Protein AF-A0A2D6MAY7-F1 (afdb_monomer)

Solvent-accessible surface area (backbone atoms only — not comparable to full-atom values): 12165 Å² total; per-residue (Å²): 138,85,84,80,83,76,82,89,76,77,82,70,75,77,79,71,68,80,74,63,78,71,75,56,95,41,79,22,26,32,39,38,27,14,57,58,21,52,39,68,57,25,30,41,23,38,34,40,49,52,40,36,76,63,65,19,52,51,45,77,57,41,41,67,80,46,35,72,58,50,37,63,59,70,40,53,51,61,54,49,41,67,74,54,55,22,32,32,37,40,37,45,51,37,58,41,36,18,44,42,46,67,73,42,82,18,59,50,78,89,64,50,77,38,87,48,68,70,58,30,53,52,50,53,52,52,43,53,53,51,51,52,50,55,43,45,77,56,57,32,75,42,43,42,36,31,32,23,58,47,46,31,77,96,34,36,83,51,40,64,42,27,55,52,45,41,50,50,46,53,72,53,37,45,85,70,71,30,48,75,45,62,27,30,74,64,30,69,88,55,68,53,74,73,14,62,52,58,45,59,70,50,19,45,53,38,13,52,56,53,43,47,56,55,52,50,53,54,52,56,54,63,75,76,110

pLDDT: mean 88.75, std 15.6, range [43.97, 98.75]

Secondary structure (DSSP, 8-state):
---------SSSTTSSS----PPPS-S-EEEEESTTTSSTTSHHHHHHHHHHHTT--EEEEE-TT--HHHHHHTSHHHHHHHHH--SEEEEE--HHHHIIIIISPEE-TT--EE-SHHHHHHHHHHHHHHHHHHHHHTT--EEEEE-PPP--GGGGGGHHHHHHHHHHHHHHHGGGT-EEE-HHHHHTTSPBSSSS-B-HHHHHHHHHHHHHHHHHHHHHHHTT-

Structure (mmCIF, N/CA/C/O backbone):
data_AF-A0A2D6MAY7-F1
#
_entry.id   AF-A0A2D6MAY7-F1
#
loop_
_atom_site.group_PDB
_atom_site.id
_atom_site.type_symbol
_atom_site.label_atom_id
_atom_site.label_alt_id
_atom_site.label_comp_id
_atom_site.label_asym_id
_atom_site.label_entity_id
_atom_site.label_seq_id
_atom_site.pdbx_PDB_ins_code
_atom_site.Cartn_x
_atom_site.Cartn_y
_atom_site.Cartn_z
_atom_site.occupancy
_atom_site.B_iso_or_equiv
_atom_site.auth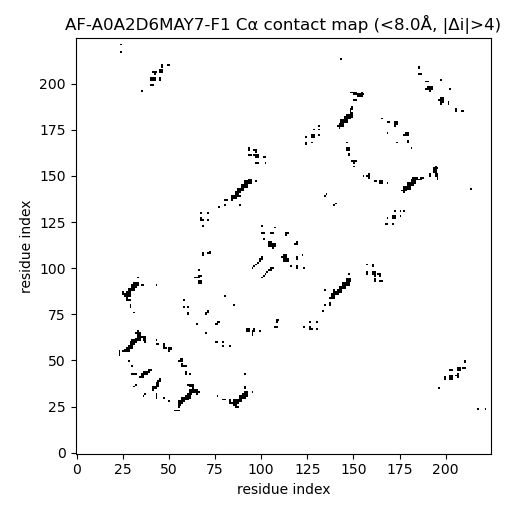_seq_id
_atom_site.auth_comp_id
_atom_site.auth_asym_id
_atom_site.auth_atom_id
_atom_site.pdbx_PDB_model_num
ATOM 1 N N . MET A 1 1 ? -24.259 -54.611 40.896 1.00 46.53 1 MET A N 1
ATOM 2 C CA . MET A 1 1 ? -23.257 -53.527 40.796 1.00 46.53 1 MET A CA 1
ATOM 3 C C . MET A 1 1 ? -23.958 -52.277 40.286 1.00 46.53 1 MET A C 1
ATOM 5 O O . MET A 1 1 ? -24.525 -52.328 39.204 1.00 46.53 1 MET A O 1
ATOM 9 N N . LYS A 1 2 ? -24.024 -51.212 41.092 1.00 45.97 2 LYS A N 1
ATOM 10 C C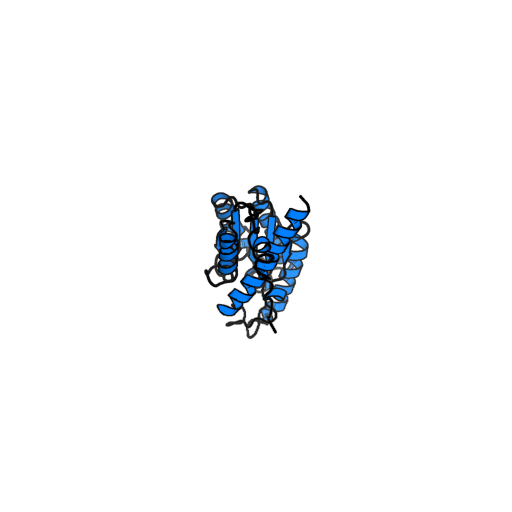A . LYS A 1 2 ? -24.660 -49.935 40.729 1.00 45.97 2 LYS A CA 1
ATOM 11 C C . LYS A 1 2 ? -23.562 -48.976 40.259 1.00 45.97 2 LYS A C 1
ATOM 13 O O . LYS A 1 2 ? -22.659 -48.682 41.036 1.00 45.97 2 LYS A O 1
ATOM 18 N N . PHE A 1 3 ? -23.610 -48.539 39.002 1.00 43.97 3 PHE A N 1
ATOM 19 C CA . PHE A 1 3 ? -22.706 -47.515 38.476 1.00 43.97 3 PHE A CA 1
ATOM 20 C C . PHE A 1 3 ? -23.209 -46.129 38.893 1.00 43.97 3 PHE A C 1
ATOM 22 O O . PHE A 1 3 ? -24.304 -45.722 38.512 1.00 43.97 3 PHE A O 1
ATOM 29 N N . ASN A 1 4 ? -22.400 -45.411 39.673 1.00 48.84 4 ASN A N 1
ATOM 30 C CA . ASN A 1 4 ? -22.595 -43.992 39.958 1.00 48.84 4 ASN A CA 1
ATOM 31 C C . ASN A 1 4 ? -22.095 -43.179 38.756 1.00 48.84 4 ASN A C 1
ATOM 33 O O . ASN A 1 4 ? -20.891 -43.093 38.519 1.00 48.84 4 ASN A O 1
ATOM 37 N N . ALA A 1 5 ? -23.016 -42.583 37.999 1.00 51.38 5 ALA A N 1
ATOM 38 C CA . ALA A 1 5 ? -22.694 -41.591 36.981 1.00 51.38 5 ALA A CA 1
ATOM 39 C C . ALA A 1 5 ? -22.393 -40.249 37.671 1.00 51.38 5 ALA A C 1
ATOM 41 O O . ALA A 1 5 ? -23.296 -39.554 38.137 1.00 51.38 5 ALA A O 1
ATOM 42 N N . ILE A 1 6 ? -21.109 -39.908 37.778 1.00 55.88 6 ILE A N 1
ATOM 43 C CA . ILE A 1 6 ? -20.648 -38.610 38.274 1.00 55.88 6 ILE A CA 1
ATOM 44 C C . ILE A 1 6 ? -20.859 -37.574 37.164 1.00 55.88 6 ILE A C 1
ATOM 46 O O . ILE A 1 6 ? -20.274 -37.665 36.085 1.00 55.88 6 ILE A O 1
ATOM 50 N N . TYR A 1 7 ? -21.704 -36.584 37.447 1.00 53.97 7 TYR A N 1
ATOM 51 C CA . TYR A 1 7 ? -21.932 -35.395 36.630 1.00 53.97 7 TYR A CA 1
ATOM 52 C C . TYR A 1 7 ? -20.651 -34.542 36.531 1.00 53.97 7 TYR A C 1
ATOM 54 O O . TYR A 1 7 ? -20.426 -33.637 37.331 1.00 53.97 7 TYR A O 1
ATOM 62 N N . ILE A 1 8 ? -19.832 -34.773 35.503 1.00 55.78 8 ILE A N 1
ATOM 63 C CA . ILE A 1 8 ? -18.825 -33.812 35.016 1.00 55.78 8 ILE A CA 1
ATOM 64 C C . ILE A 1 8 ? -19.552 -32.843 34.068 1.00 55.78 8 ILE A C 1
ATOM 66 O O . ILE A 1 8 ? -19.387 -32.883 32.854 1.00 55.78 8 ILE A O 1
ATOM 70 N N . GLY A 1 9 ? -20.479 -32.053 34.618 1.00 51.78 9 GLY A N 1
ATOM 71 C CA . GLY A 1 9 ? -21.486 -31.335 33.825 1.00 51.78 9 GLY A CA 1
ATOM 72 C C . GLY A 1 9 ? -21.380 -29.810 33.785 1.00 51.78 9 GLY A C 1
ATOM 73 O O . GLY A 1 9 ? -22.094 -29.197 33.004 1.00 51.78 9 GLY A O 1
ATOM 74 N N . MET A 1 10 ? -20.541 -29.158 34.599 1.00 49.00 10 MET A N 1
ATOM 75 C CA . MET A 1 10 ? -20.690 -27.703 34.819 1.00 49.00 10 MET A CA 1
ATOM 76 C C . MET A 1 10 ? -19.395 -26.879 34.930 1.00 49.00 10 MET A C 1
ATOM 78 O O . MET A 1 10 ? -19.452 -25.706 35.281 1.00 49.00 10 MET A O 1
ATOM 82 N N . GLY A 1 11 ? -18.226 -27.436 34.595 1.00 44.12 11 GLY A N 1
ATOM 83 C CA . GLY A 1 11 ? -16.948 -26.707 34.703 1.00 44.12 11 GLY A CA 1
ATOM 84 C C . GLY A 1 11 ? -16.483 -25.961 33.444 1.00 44.12 11 GLY A C 1
ATOM 85 O O . GLY A 1 11 ? -15.654 -25.063 33.540 1.00 44.12 11 GLY A O 1
ATOM 86 N N . VAL A 1 12 ? -16.995 -26.308 32.257 1.00 49.59 12 VAL A N 1
ATOM 87 C CA . VAL A 1 12 ? -16.433 -25.830 30.970 1.00 49.59 12 VAL A CA 1
ATOM 88 C C . VAL A 1 12 ? -17.259 -24.696 30.337 1.00 49.59 12 VAL A C 1
ATOM 90 O O . VAL A 1 12 ? -16.763 -23.96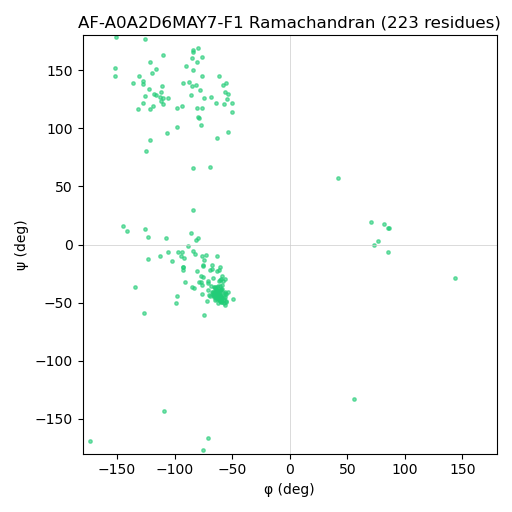4 29.485 1.00 49.59 12 VAL A O 1
ATOM 93 N N . ALA A 1 13 ? -18.491 -24.462 30.798 1.00 49.53 13 ALA A N 1
ATOM 94 C CA . ALA A 1 13 ? -19.381 -23.448 30.223 1.00 49.53 13 ALA A CA 1
ATOM 95 C C . ALA A 1 13 ? -19.019 -21.988 30.590 1.00 49.53 13 ALA A C 1
ATOM 97 O O . ALA A 1 13 ? -19.430 -21.068 29.889 1.00 49.53 13 ALA A O 1
ATOM 98 N N . ALA A 1 14 ? -18.222 -21.750 31.641 1.00 46.00 14 ALA A N 1
ATOM 99 C CA . ALA A 1 14 ? -17.916 -20.397 32.131 1.00 46.00 14 ALA A CA 1
ATOM 100 C C . ALA A 1 14 ? -16.618 -19.777 31.570 1.00 46.00 14 ALA A C 1
ATOM 102 O O . ALA A 1 14 ? -16.401 -18.577 31.713 1.00 46.00 14 ALA A O 1
ATOM 103 N N . LEU A 1 15 ? -15.784 -20.552 30.870 1.00 46.31 15 LEU A N 1
ATOM 104 C CA . LEU A 1 15 ? -14.620 -20.035 30.129 1.00 46.31 15 LEU A CA 1
ATOM 105 C C . LEU A 1 15 ? -14.969 -19.618 28.688 1.00 46.31 15 LEU A C 1
ATOM 107 O O . LEU A 1 15 ? -14.106 -19.135 27.959 1.00 46.31 15 LEU A O 1
ATOM 111 N N . LEU A 1 16 ? -16.231 -19.785 28.273 1.00 45.53 16 LEU A N 1
ATOM 112 C CA . LEU A 1 16 ? -16.639 -19.702 26.870 1.00 45.53 16 LEU A CA 1
ATOM 113 C C . LEU A 1 16 ? -17.096 -18.325 26.367 1.00 45.53 16 LEU A C 1
ATOM 115 O O . LEU A 1 16 ? -17.199 -18.174 25.157 1.00 45.53 16 LEU A O 1
ATOM 119 N N . PHE A 1 17 ? -17.339 -17.305 27.199 1.00 46.31 17 PHE A N 1
ATOM 120 C CA . PHE A 1 17 ? -17.922 -16.051 26.672 1.00 46.31 17 PHE A CA 1
ATOM 121 C C . PHE A 1 17 ? -17.464 -14.740 27.319 1.00 46.31 17 PHE A C 1
ATOM 123 O O . PHE A 1 17 ? -18.031 -13.688 27.039 1.00 46.31 17 PHE A O 1
ATOM 130 N N . ALA A 1 18 ? -16.367 -14.746 28.078 1.00 46.75 18 ALA A N 1
ATOM 131 C CA . ALA A 1 18 ? -15.693 -13.504 28.463 1.00 46.75 18 ALA A CA 1
ATOM 132 C C . ALA A 1 18 ? -14.718 -12.996 27.379 1.00 46.75 18 ALA A C 1
ATOM 134 O O . ALA A 1 18 ? -13.769 -12.276 27.679 1.00 46.75 18 ALA A O 1
ATOM 135 N N . PHE A 1 19 ? -14.997 -13.276 26.097 1.00 51.88 19 PHE A N 1
ATOM 136 C CA . PHE A 1 19 ? -14.660 -12.333 25.029 1.00 51.88 19 PHE A CA 1
ATOM 137 C C . PHE A 1 19 ? -15.579 -11.120 25.184 1.00 51.88 19 PHE A C 1
ATOM 139 O O . PHE A 1 19 ? -16.446 -10.847 24.351 1.00 51.88 19 PHE A O 1
ATOM 146 N N . THR A 1 20 ? -15.401 -10.376 26.279 1.00 52.12 20 THR A N 1
ATOM 147 C CA . THR A 1 20 ? -15.786 -8.974 26.300 1.00 52.12 20 THR A CA 1
ATOM 148 C C . THR A 1 20 ? -15.155 -8.399 25.045 1.00 52.12 20 THR A C 1
ATOM 150 O O . THR A 1 20 ? -13.939 -8.482 24.867 1.00 52.12 20 THR A O 1
ATOM 153 N N . LYS A 1 21 ? -15.992 -7.974 24.091 1.00 60.91 21 LYS A N 1
ATOM 154 C CA . LYS A 1 21 ? -15.533 -7.379 22.837 1.00 60.91 21 LYS A CA 1
ATOM 155 C C . LYS A 1 21 ? -14.610 -6.236 23.231 1.00 60.91 21 LYS A C 1
ATOM 157 O O . LYS A 1 21 ? -15.094 -5.171 23.615 1.00 60.91 21 LYS A O 1
ATOM 162 N N . ARG A 1 22 ? -13.295 -6.486 23.235 1.00 67.44 22 ARG A N 1
ATOM 163 C CA . ARG A 1 22 ? -12.304 -5.461 23.540 1.00 67.44 22 ARG A CA 1
ATOM 164 C C . ARG A 1 22 ? -12.613 -4.336 22.574 1.00 67.44 22 ARG A C 1
ATOM 166 O O . ARG A 1 22 ? -12.748 -4.584 21.374 1.00 67.44 22 ARG A O 1
ATOM 173 N N . LYS A 1 23 ? -12.829 -3.132 23.109 1.00 75.94 23 LYS A N 1
ATOM 174 C CA . LYS A 1 23 ? -13.044 -1.970 22.254 1.00 75.94 23 LYS A CA 1
ATOM 175 C C . LYS A 1 23 ? -11.864 -1.922 21.284 1.00 75.94 23 LYS A C 1
ATOM 177 O O . LYS A 1 23 ? -10.728 -2.059 21.743 1.00 75.94 23 LYS A O 1
ATOM 182 N N . PRO A 1 24 ? -12.114 -1.802 19.974 1.00 81.62 24 PRO A N 1
ATOM 183 C CA . PRO A 1 24 ? -11.020 -1.710 19.030 1.00 81.62 24 PRO A CA 1
ATOM 184 C C . PRO A 1 24 ? -10.145 -0.513 19.407 1.00 81.62 24 PRO A C 1
ATOM 186 O O . PRO A 1 24 ? -10.660 0.550 19.755 1.00 81.62 24 PRO A O 1
ATOM 189 N N . GLN A 1 25 ? -8.825 -0.697 19.347 1.00 84.75 25 GLN A N 1
ATOM 190 C CA . GLN A 1 25 ? -7.853 0.350 19.677 1.00 84.75 25 GLN A CA 1
ATOM 191 C C . GLN A 1 25 ? -8.035 1.600 18.805 1.00 84.75 25 GLN A C 1
ATOM 193 O O . GLN A 1 25 ? -7.775 2.717 19.246 1.00 84.75 25 GLN A O 1
ATOM 198 N N . TYR A 1 26 ? -8.491 1.398 17.568 1.00 92.69 26 TYR A N 1
ATOM 199 C CA . TYR A 1 26 ? -8.734 2.450 16.597 1.00 92.69 26 TYR A CA 1
ATOM 200 C C . TYR A 1 26 ? -10.228 2.592 16.326 1.00 92.69 26 TYR A C 1
ATOM 202 O O . TYR A 1 26 ? -10.912 1.617 16.018 1.00 92.69 26 TYR A O 1
ATOM 210 N N . GLY A 1 27 ? -10.730 3.823 16.381 1.00 94.50 27 GLY A N 1
ATOM 211 C CA . GLY A 1 27 ? -12.132 4.127 16.113 1.00 94.50 27 GLY A CA 1
ATOM 212 C C . GLY A 1 27 ? -12.491 4.125 14.627 1.00 94.50 27 GLY A C 1
ATOM 213 O O . GLY A 1 27 ? -13.647 3.895 14.284 1.00 94.50 27 GLY A O 1
ATOM 214 N N . ARG A 1 28 ? -11.530 4.401 13.734 1.00 97.75 28 ARG A N 1
ATOM 215 C CA . ARG A 1 28 ? -11.717 4.421 12.272 1.00 97.75 28 ARG A CA 1
ATOM 216 C C . ARG A 1 28 ? -10.422 4.070 11.557 1.00 97.75 28 ARG A C 1
ATOM 218 O O . ARG A 1 28 ? -9.348 4.502 11.980 1.00 97.75 28 ARG A O 1
ATOM 225 N N . ALA A 1 29 ? -10.541 3.377 10.432 1.00 98.31 29 ALA A N 1
ATOM 226 C CA . ALA A 1 29 ? -9.426 3.086 9.549 1.00 98.31 29 ALA A CA 1
ATOM 227 C C . ALA A 1 29 ? -9.649 3.638 8.138 1.00 98.31 29 ALA A C 1
ATOM 229 O O . ALA A 1 29 ? -10.777 3.846 7.681 1.00 98.31 29 ALA A O 1
ATOM 230 N N . MET A 1 30 ? -8.546 3.836 7.429 1.00 98.56 30 MET A N 1
ATOM 231 C CA . MET A 1 30 ? -8.536 4.065 5.994 1.00 98.56 30 MET A CA 1
ATOM 232 C C . MET A 1 30 ? -7.578 3.080 5.337 1.00 98.56 30 MET A C 1
ATOM 234 O O . MET A 1 30 ? -6.479 2.856 5.838 1.00 98.56 30 MET A O 1
ATOM 238 N N . LEU A 1 31 ? -7.985 2.518 4.203 1.00 98.62 31 LEU A N 1
ATOM 239 C CA . LEU A 1 31 ? -7.143 1.681 3.365 1.00 98.62 31 LEU A CA 1
ATOM 240 C C . LEU A 1 31 ? -6.840 2.394 2.051 1.00 98.62 31 LEU A C 1
ATOM 242 O O . LEU A 1 31 ? -7.755 2.753 1.312 1.00 98.62 31 LEU A O 1
ATOM 246 N N . VAL A 1 32 ? -5.559 2.561 1.740 1.00 98.69 32 VAL A N 1
ATOM 247 C CA . VAL A 1 32 ? -5.076 3.113 0.471 1.00 98.69 32 VAL A CA 1
ATOM 248 C C . VAL A 1 32 ? -4.397 2.012 -0.331 1.00 98.69 32 VAL A C 1
ATOM 250 O O . VAL A 1 32 ? -3.613 1.234 0.210 1.00 98.69 32 VAL A O 1
ATOM 253 N N . GLY A 1 33 ? -4.657 1.939 -1.634 1.00 98.25 33 GLY A N 1
ATOM 254 C CA . GLY A 1 33 ? -3.922 1.006 -2.481 1.00 98.25 33 GLY A CA 1
ATOM 255 C C . GLY A 1 33 ? -4.195 1.131 -3.970 1.00 98.25 33 GLY A C 1
ATOM 256 O O . GLY A 1 33 ? -4.811 2.086 -4.441 1.00 98.25 33 GLY A O 1
ATOM 257 N N . ASP A 1 34 ? -3.718 0.146 -4.720 1.00 97.81 34 ASP A N 1
ATOM 258 C CA . ASP A 1 34 ? -3.823 0.110 -6.175 1.00 97.81 34 ASP A CA 1
ATOM 259 C C . ASP A 1 34 ? -4.814 -0.966 -6.667 1.00 97.81 34 ASP A C 1
ATOM 261 O O . ASP A 1 34 ? -5.864 -1.190 -6.055 1.00 97.81 34 ASP A O 1
ATOM 265 N N . SER A 1 35 ? -4.522 -1.642 -7.785 1.00 97.81 35 SER A N 1
ATOM 266 C CA . SER A 1 35 ? -5.351 -2.739 -8.300 1.00 97.81 35 SER A CA 1
ATOM 267 C C . SER A 1 35 ? -5.428 -3.935 -7.349 1.00 97.81 35 SER A C 1
ATOM 269 O O . SER A 1 35 ? -6.407 -4.678 -7.398 1.00 97.81 35 SER A O 1
ATOM 271 N N . HIS A 1 36 ? -4.462 -4.102 -6.442 1.00 98.31 36 HIS A N 1
ATOM 272 C CA . HIS A 1 36 ? -4.527 -5.101 -5.375 1.00 98.31 36 HIS A CA 1
ATOM 273 C C . HIS A 1 36 ? -5.530 -4.730 -4.268 1.00 98.31 36 HIS A C 1
ATOM 275 O O . HIS A 1 36 ? -5.867 -5.574 -3.439 1.00 98.31 36 HIS A O 1
ATOM 281 N N . SER A 1 37 ? -6.075 -3.513 -4.282 1.00 98.44 37 SER A N 1
ATOM 282 C CA . SER A 1 37 ? -7.005 -3.023 -3.259 1.00 98.44 37 SER A CA 1
ATOM 283 C C . SER A 1 37 ? -8.353 -2.551 -3.803 1.00 98.44 37 SER A C 1
ATOM 285 O O . SER A 1 37 ? -9.284 -2.373 -3.026 1.00 98.44 37 SER A O 1
ATOM 287 N N . SER A 1 38 ? -8.492 -2.369 -5.118 1.00 96.94 38 SER A N 1
ATOM 288 C CA . SER A 1 38 ? -9.654 -1.699 -5.725 1.00 96.94 38 SER A CA 1
ATOM 289 C C . SER A 1 38 ? -10.934 -2.534 -5.806 1.00 96.94 38 SER A C 1
ATOM 291 O O . SER A 1 38 ? -11.988 -2.002 -6.149 1.00 96.94 38 SER A O 1
ATOM 293 N N . ARG A 1 39 ? -10.874 -3.841 -5.519 1.00 97.81 39 ARG A N 1
ATOM 294 C CA . ARG A 1 39 ? -12.031 -4.748 -5.592 1.00 97.81 39 ARG A CA 1
ATOM 295 C C . ARG A 1 39 ? -12.330 -5.370 -4.225 1.00 97.81 39 ARG A C 1
ATOM 297 O O . ARG A 1 39 ? -11.383 -5.696 -3.511 1.00 97.81 39 ARG A O 1
ATOM 304 N N . PRO A 1 40 ? -13.606 -5.665 -3.895 1.00 97.94 40 PRO A N 1
ATOM 305 C CA . PRO A 1 40 ? -13.973 -6.299 -2.619 1.00 97.94 40 PRO A CA 1
ATOM 306 C C . PRO A 1 40 ? -13.263 -7.634 -2.351 1.00 97.94 40 PRO A C 1
ATOM 308 O O . PRO A 1 40 ? -13.025 -8.019 -1.209 1.00 97.94 40 PRO A O 1
ATOM 311 N N . TRP A 1 41 ? -12.923 -8.359 -3.415 1.00 97.38 41 TRP A N 1
ATOM 312 C CA . TRP A 1 41 ? -12.231 -9.642 -3.339 1.00 97.38 41 TRP A CA 1
ATOM 313 C C . TRP A 1 41 ? -10.706 -9.544 -3.446 1.00 97.38 41 TRP A C 1
ATOM 315 O O . TRP A 1 41 ? -10.041 -10.565 -3.306 1.00 97.38 41 TRP A O 1
ATOM 325 N N . ALA A 1 42 ? -10.151 -8.363 -3.723 1.00 98.19 42 ALA A N 1
ATOM 326 C CA . ALA A 1 42 ? -8.708 -8.141 -3.706 1.00 98.19 42 ALA A CA 1
ATOM 327 C C . ALA A 1 42 ? -8.219 -7.955 -2.256 1.00 98.19 42 ALA A C 1
ATOM 329 O O . ALA A 1 42 ? -9.040 -7.795 -1.351 1.00 98.19 42 ALA A O 1
ATOM 330 N N . VAL A 1 43 ? -6.903 -7.966 -2.010 1.00 98.44 43 VAL A N 1
ATOM 331 C CA . VAL A 1 43 ? -6.353 -7.920 -0.639 1.00 98.44 43 VAL A CA 1
ATOM 332 C C . VAL A 1 43 ? -6.860 -6.706 0.144 1.00 98.44 43 VAL A C 1
ATOM 334 O O . VAL A 1 43 ? -7.265 -6.866 1.293 1.00 98.44 43 VAL A O 1
ATOM 337 N N . GLY A 1 44 ? -6.948 -5.526 -0.480 1.00 98.06 44 GLY A N 1
ATOM 338 C CA . GLY A 1 44 ? -7.485 -4.338 0.189 1.00 98.06 44 GLY A CA 1
ATOM 339 C C . GLY A 1 44 ? -8.954 -4.481 0.590 1.00 98.06 44 GLY A C 1
ATOM 340 O O . GLY A 1 44 ? -9.309 -4.189 1.727 1.00 98.06 44 GLY A O 1
ATOM 341 N N . GLY A 1 45 ? -9.802 -5.020 -0.289 1.00 97.75 45 GLY A N 1
ATOM 342 C CA . GLY A 1 45 ? -11.206 -5.285 0.036 1.00 97.75 45 GLY A CA 1
ATOM 343 C C . GLY A 1 45 ? -11.378 -6.339 1.136 1.00 97.75 45 GLY A C 1
ATOM 344 O O . GLY A 1 45 ? -12.200 -6.170 2.035 1.00 97.75 45 GLY A O 1
ATOM 345 N N . GLN A 1 46 ? -10.562 -7.398 1.113 1.00 98.38 46 GLN A N 1
ATOM 346 C CA . GLN A 1 46 ? -10.561 -8.432 2.152 1.00 98.38 46 GLN A CA 1
ATOM 347 C C . GLN A 1 46 ? -10.132 -7.870 3.512 1.00 98.38 46 GLN A C 1
ATOM 349 O O . GLN A 1 46 ? -10.758 -8.178 4.526 1.00 98.38 46 GLN A O 1
ATOM 354 N N . LEU A 1 47 ? -9.097 -7.030 3.539 1.00 97.94 47 LEU A N 1
ATOM 355 C CA . LEU A 1 47 ? -8.604 -6.415 4.767 1.00 97.94 47 LEU A CA 1
ATOM 356 C C . LEU A 1 47 ? -9.588 -5.379 5.325 1.00 97.94 47 LEU A C 1
ATOM 358 O O . LEU A 1 47 ? -9.891 -5.412 6.514 1.00 97.94 47 LEU A O 1
ATOM 362 N N . ALA A 1 48 ? -10.159 -4.526 4.470 1.00 98.06 48 ALA A N 1
ATOM 363 C CA . ALA A 1 48 ? -11.179 -3.560 4.876 1.00 98.06 48 ALA A CA 1
ATOM 364 C C . ALA A 1 48 ? -12.418 -4.246 5.472 1.00 98.06 48 ALA A C 1
ATOM 366 O O . ALA A 1 48 ? -12.957 -3.787 6.484 1.00 98.06 48 ALA A O 1
ATOM 367 N N . LYS A 1 49 ? -12.837 -5.383 4.893 1.00 97.56 49 LYS A N 1
ATOM 368 C CA . LYS A 1 49 ? -13.913 -6.201 5.460 1.00 97.56 49 LYS A CA 1
ATOM 369 C C . LYS A 1 49 ? -13.550 -6.690 6.862 1.00 97.56 49 LYS A C 1
ATOM 371 O O . LYS A 1 49 ? -14.346 -6.525 7.774 1.00 97.56 49 LYS A O 1
ATOM 376 N N . LYS A 1 50 ? -12.353 -7.250 7.050 1.00 96.31 50 LYS A N 1
ATOM 377 C CA . LYS A 1 50 ? -11.911 -7.790 8.348 1.00 96.31 50 LYS A CA 1
ATOM 378 C C . LYS A 1 50 ? -11.808 -6.725 9.432 1.00 96.31 50 LYS A C 1
ATOM 380 O O . LYS A 1 50 ? -12.243 -6.968 10.549 1.00 96.31 50 LYS A O 1
ATOM 385 N N . LEU A 1 51 ? -11.276 -5.550 9.100 1.00 95.81 51 LEU A N 1
ATOM 386 C CA . LEU A 1 51 ? -11.256 -4.406 10.013 1.00 95.81 51 LEU A CA 1
ATOM 387 C C . LEU A 1 51 ? -12.680 -3.999 10.414 1.00 95.81 51 LEU A C 1
ATOM 389 O O . LEU A 1 51 ? -12.960 -3.821 11.597 1.00 95.81 51 LEU A O 1
ATOM 393 N N . SER A 1 52 ? -13.601 -3.947 9.449 1.00 95.88 52 SER A N 1
ATOM 394 C CA . SER A 1 52 ? -15.008 -3.620 9.712 1.00 95.88 52 SER A CA 1
ATOM 395 C C . SER A 1 52 ? -15.706 -4.688 10.564 1.00 95.88 52 SER A C 1
ATOM 397 O O . SER A 1 52 ? -16.408 -4.342 11.509 1.00 95.88 52 SER A O 1
ATOM 399 N N . ASP A 1 53 ? -15.468 -5.976 10.290 1.00 94.62 53 ASP A N 1
ATOM 400 C CA . ASP A 1 53 ? -15.980 -7.102 11.087 1.00 94.62 53 ASP A CA 1
ATOM 401 C C . ASP A 1 53 ? -15.451 -7.055 12.537 1.00 94.62 53 ASP A C 1
ATOM 403 O O . ASP A 1 53 ? -16.153 -7.441 13.470 1.00 94.62 53 ASP A O 1
ATOM 407 N N . ALA A 1 54 ? -14.235 -6.532 12.737 1.00 92.00 54 ALA A N 1
ATOM 408 C CA . ALA A 1 54 ? -13.628 -6.290 14.047 1.00 92.00 54 ALA A CA 1
ATOM 409 C C . ALA A 1 54 ? -14.126 -4.998 14.733 1.00 92.00 54 ALA A C 1
ATOM 411 O O . ALA A 1 54 ? -13.621 -4.620 15.789 1.00 92.00 54 ALA A O 1
ATOM 412 N N . GLY A 1 55 ? -15.115 -4.310 14.154 1.00 94.31 55 GLY A N 1
ATOM 413 C CA . GLY A 1 55 ? -15.690 -3.088 14.714 1.00 94.31 55 GLY A CA 1
ATOM 414 C C . GLY A 1 55 ? -14.897 -1.815 14.415 1.00 94.31 55 GLY A C 1
ATOM 415 O O . GLY A 1 55 ? -15.122 -0.813 15.087 1.00 94.31 55 GLY A O 1
ATOM 416 N N . ILE A 1 56 ? -13.998 -1.831 13.423 1.00 95.56 56 ILE A N 1
ATOM 417 C CA . ILE A 1 56 ? -13.240 -0.661 12.953 1.00 95.56 56 ILE A CA 1
ATOM 418 C C . ILE A 1 56 ? -13.804 -0.221 11.592 1.00 95.56 56 ILE A C 1
ATOM 420 O O . ILE A 1 56 ? -13.405 -0.765 10.554 1.00 95.56 56 ILE A O 1
ATOM 424 N N . PRO A 1 57 ? -14.724 0.764 11.545 1.00 96.75 57 PRO A N 1
ATOM 425 C CA . PRO A 1 57 ? -15.221 1.322 10.293 1.00 96.75 57 PRO A CA 1
ATOM 426 C C . PRO A 1 57 ? -14.067 1.707 9.368 1.00 96.75 57 PRO A C 1
ATOM 428 O O . PRO A 1 57 ? -13.202 2.500 9.746 1.00 96.75 57 PRO A O 1
ATOM 431 N N . THR A 1 58 ? -14.047 1.131 8.165 1.00 97.94 58 THR A N 1
ATOM 432 C CA . THR A 1 58 ? -12.930 1.292 7.229 1.00 97.94 58 THR A CA 1
ATOM 433 C C . THR A 1 58 ? -13.377 1.953 5.934 1.00 97.94 58 THR A C 1
ATOM 435 O O . THR A 1 58 ? -14.186 1.409 5.184 1.00 97.94 58 THR A O 1
ATOM 438 N N . HIS A 1 59 ? -12.803 3.117 5.636 1.00 98.12 59 HIS A N 1
ATOM 439 C CA . HIS A 1 59 ? -12.930 3.766 4.331 1.00 98.12 59 HIS A CA 1
ATOM 440 C C . HIS A 1 59 ? -11.845 3.250 3.378 1.00 98.12 59 HIS A C 1
ATOM 442 O O . HIS A 1 59 ? -10.707 3.064 3.791 1.00 98.12 59 HIS A O 1
ATOM 448 N N . THR A 1 60 ? -12.164 3.015 2.104 1.00 98.38 60 THR A N 1
ATOM 449 C CA . THR A 1 60 ? -11.185 2.523 1.116 1.00 98.38 60 THR A CA 1
ATOM 450 C C . THR A 1 60 ? -11.003 3.526 -0.018 1.00 98.38 60 THR A C 1
ATOM 452 O O . THR A 1 60 ? -11.972 3.949 -0.644 1.00 98.38 60 THR A O 1
ATOM 455 N N . GLU A 1 61 ? -9.749 3.858 -0.311 1.00 98.31 61 GLU A N 1
ATOM 456 C CA . GLU A 1 61 ? -9.318 4.767 -1.373 1.00 98.31 61 GLU A CA 1
ATOM 457 C C . GLU A 1 61 ? -8.310 4.021 -2.261 1.00 98.31 61 GLU A C 1
ATOM 459 O O . GLU A 1 61 ? -7.091 4.107 -2.088 1.00 98.31 61 GLU A O 1
ATOM 464 N N . ALA A 1 62 ? -8.826 3.200 -3.178 1.00 97.94 62 ALA A N 1
ATOM 465 C CA . ALA A 1 62 ? -8.010 2.308 -3.991 1.00 97.94 62 ALA A CA 1
ATOM 466 C C . ALA A 1 62 ? -8.255 2.495 -5.490 1.00 97.94 62 ALA A C 1
ATOM 468 O O . ALA A 1 62 ? -9.389 2.423 -5.962 1.00 97.94 62 ALA A O 1
ATOM 469 N N . HIS A 1 63 ? -7.174 2.696 -6.247 1.00 97.69 63 HIS A N 1
ATOM 470 C CA . HIS A 1 63 ? -7.240 3.039 -7.668 1.00 97.69 63 HIS A CA 1
ATOM 471 C C . HIS A 1 63 ? -6.295 2.166 -8.496 1.00 97.69 63 HIS A C 1
ATOM 473 O O . HIS A 1 63 ? -5.074 2.215 -8.348 1.00 97.69 63 HIS A O 1
ATOM 479 N N . GLY A 1 64 ? -6.867 1.368 -9.401 1.00 96.94 64 GLY A N 1
ATOM 480 C CA . GLY A 1 64 ? -6.107 0.461 -10.260 1.00 96.94 64 GLY A CA 1
ATOM 481 C C . GLY A 1 64 ? -5.029 1.178 -11.076 1.00 96.94 64 GLY A C 1
ATOM 482 O O . GLY A 1 64 ? -5.305 2.191 -11.712 1.00 96.94 64 GLY A O 1
ATOM 483 N N . GLY A 1 65 ? -3.806 0.640 -11.059 1.00 94.50 65 GLY A N 1
ATOM 484 C CA . GLY A 1 65 ? -2.667 1.183 -11.805 1.00 94.50 65 GLY A CA 1
ATOM 485 C C . GLY A 1 65 ? -2.024 2.437 -11.203 1.00 94.50 65 GLY A C 1
ATOM 486 O O . GLY A 1 65 ? -1.099 2.974 -11.804 1.00 94.50 65 GLY A O 1
ATOM 487 N N . MET A 1 66 ? -2.481 2.914 -10.041 1.00 94.81 66 MET A N 1
ATOM 488 C CA . MET A 1 66 ? -1.947 4.131 -9.425 1.00 94.81 66 MET A CA 1
ATOM 489 C C . MET A 1 66 ? -0.782 3.840 -8.474 1.00 94.81 66 MET A C 1
ATOM 491 O O . MET A 1 66 ? -0.658 2.753 -7.918 1.00 94.81 66 MET A O 1
ATOM 495 N N . ASN A 1 67 ? 0.092 4.833 -8.303 1.00 94.44 67 ASN A N 1
ATOM 496 C CA . ASN A 1 67 ? 1.298 4.766 -7.477 1.00 94.44 67 ASN A CA 1
ATOM 497 C C . ASN A 1 67 ? 1.325 5.905 -6.444 1.00 94.44 67 ASN A C 1
ATOM 499 O O . ASN A 1 67 ? 0.443 6.768 -6.426 1.00 94.44 67 ASN A O 1
ATOM 503 N N . THR A 1 68 ? 2.347 5.928 -5.586 1.00 95.81 68 THR A N 1
ATOM 504 C CA . THR A 1 68 ? 2.451 6.893 -4.475 1.00 95.81 68 THR A CA 1
ATOM 505 C C . THR A 1 68 ? 2.383 8.345 -4.965 1.00 95.81 68 THR A C 1
ATOM 507 O O . THR A 1 68 ? 1.688 9.184 -4.390 1.00 95.81 68 THR A O 1
ATOM 510 N N . ALA A 1 69 ? 3.077 8.649 -6.066 1.00 93.69 69 ALA A N 1
ATOM 511 C CA . ALA A 1 69 ? 3.122 9.993 -6.637 1.00 93.69 69 ALA A CA 1
ATOM 512 C C . ALA A 1 69 ? 1.746 10.453 -7.142 1.00 93.69 69 ALA A C 1
ATOM 514 O O . ALA A 1 69 ? 1.391 11.623 -6.987 1.00 93.69 69 ALA A O 1
ATOM 515 N N . TRP A 1 70 ? 0.952 9.543 -7.716 1.00 94.44 70 TRP A N 1
ATOM 516 C CA . TRP A 1 70 ? -0.395 9.857 -8.183 1.00 94.44 70 TRP A CA 1
ATOM 517 C C . TRP A 1 70 ? -1.324 10.254 -7.032 1.00 94.44 70 TRP A C 1
ATOM 519 O O . TRP A 1 70 ? -2.009 11.270 -7.144 1.00 94.44 70 TRP A O 1
ATOM 529 N N . PHE A 1 71 ? -1.316 9.527 -5.910 1.00 96.94 71 PHE A N 1
ATOM 530 C CA . PHE A 1 71 ? -2.148 9.863 -4.743 1.00 96.94 71 PHE A CA 1
ATOM 531 C C . PHE A 1 71 ? -1.826 11.246 -4.169 1.00 96.94 71 PHE A C 1
ATOM 533 O O . PHE A 1 71 ? -2.729 11.963 -3.733 1.00 96.94 71 PHE A O 1
ATOM 540 N N . LEU A 1 72 ? -0.549 11.636 -4.206 1.00 96.38 72 LEU A N 1
ATOM 541 C CA . LEU A 1 72 ? -0.098 12.959 -3.781 1.00 96.38 72 LEU A CA 1
ATOM 542 C C . LEU A 1 72 ? -0.517 14.057 -4.759 1.00 96.38 72 LEU A C 1
ATOM 544 O O . LEU A 1 72 ? -1.046 15.078 -4.327 1.00 96.38 72 LEU A O 1
ATOM 548 N N . ARG A 1 73 ? -0.276 13.860 -6.060 1.00 94.81 73 ARG A N 1
ATOM 549 C CA . ARG A 1 73 ? -0.545 14.869 -7.095 1.00 94.81 73 ARG A CA 1
ATOM 550 C C . ARG A 1 73 ? -2.038 15.075 -7.342 1.00 94.81 73 ARG A C 1
ATOM 552 O O . ARG A 1 73 ? -2.464 16.202 -7.539 1.00 94.81 73 ARG A O 1
ATOM 559 N N . SER A 1 74 ? -2.829 14.003 -7.322 1.00 95.25 74 SER A N 1
ATOM 560 C CA . SER A 1 74 ? -4.280 14.068 -7.558 1.00 95.25 74 SER A CA 1
ATOM 561 C C . SER A 1 74 ? -5.070 14.649 -6.382 1.00 95.25 74 SER A C 1
ATOM 563 O O . SER A 1 74 ? -6.255 14.926 -6.528 1.00 95.25 74 SER A O 1
ATOM 565 N N . GLY A 1 75 ? -4.459 14.779 -5.199 1.00 97.19 75 GLY A N 1
ATOM 566 C CA . GLY A 1 75 ? -5.165 15.165 -3.975 1.00 97.19 75 GLY A CA 1
ATOM 567 C C . GLY A 1 75 ? -6.052 14.062 -3.383 1.00 97.19 75 GLY A C 1
ATOM 568 O O . GLY A 1 75 ? -6.626 14.266 -2.314 1.00 97.19 75 GLY A O 1
ATOM 569 N N . THR A 1 76 ? -6.124 12.884 -4.014 1.00 98.12 76 THR A N 1
ATOM 570 C CA . THR A 1 76 ? -6.941 11.741 -3.572 1.00 98.12 76 THR A CA 1
ATOM 571 C C . THR A 1 76 ? -6.629 11.334 -2.130 1.00 98.12 76 THR A C 1
ATOM 573 O O . THR A 1 76 ? -7.547 11.157 -1.334 1.00 98.12 76 THR A O 1
ATOM 576 N N . LEU A 1 77 ? -5.345 11.292 -1.743 1.00 98.44 77 LEU A N 1
ATOM 577 C CA . LEU A 1 77 ? -4.968 11.000 -0.354 1.00 98.44 77 LEU A CA 1
ATOM 578 C C . LEU A 1 77 ? -5.563 12.023 0.624 1.00 98.44 77 LEU A C 1
ATOM 580 O O . LEU A 1 77 ? -6.167 11.649 1.622 1.00 98.44 77 LEU A O 1
ATOM 584 N N . ALA A 1 78 ? -5.405 13.317 0.335 1.00 98.50 78 ALA A N 1
ATOM 585 C CA . ALA A 1 78 ? -5.879 14.381 1.217 1.00 98.50 78 ALA A CA 1
ATOM 586 C C . ALA A 1 78 ? -7.410 14.373 1.347 1.00 98.50 78 ALA A C 1
ATOM 588 O O . ALA A 1 78 ? -7.936 14.513 2.450 1.00 98.50 78 ALA A O 1
ATOM 589 N N . LYS A 1 79 ? -8.119 14.151 0.233 1.00 98.44 79 LYS A N 1
ATOM 590 C CA . LYS A 1 79 ? -9.578 14.009 0.213 1.00 98.44 79 LYS A CA 1
ATOM 591 C C . LYS A 1 79 ? -10.032 12.841 1.088 1.00 98.44 79 LYS A C 1
ATOM 593 O O . LYS A 1 79 ? -10.924 13.015 1.918 1.00 98.44 79 LYS A O 1
ATOM 598 N N . GLY A 1 80 ? -9.398 11.681 0.939 1.00 98.38 80 GLY A N 1
ATOM 599 C CA . GLY A 1 80 ? -9.716 10.489 1.716 1.00 98.38 80 GLY A CA 1
ATOM 600 C C . GLY A 1 80 ? -9.450 10.641 3.212 1.00 98.38 80 GLY A C 1
ATOM 601 O O . GLY A 1 80 ? -10.315 10.316 4.029 1.00 98.38 80 GLY A O 1
ATOM 602 N N . LEU A 1 81 ? -8.296 11.213 3.575 1.00 98.62 81 LEU A N 1
ATOM 603 C CA . LEU A 1 81 ? -7.940 11.517 4.964 1.00 98.62 81 LEU A CA 1
ATOM 604 C C . LEU A 1 81 ? -8.941 12.491 5.599 1.00 98.62 81 LEU A C 1
ATOM 606 O O . LEU A 1 81 ? -9.435 12.237 6.694 1.00 98.62 81 LEU A O 1
ATOM 610 N N . SER A 1 82 ? -9.300 13.568 4.893 1.00 98.25 82 SER A N 1
ATOM 611 C CA . SER A 1 82 ? -10.262 14.565 5.379 1.00 98.25 82 SER A CA 1
ATOM 612 C C . SER A 1 82 ? -11.660 13.969 5.584 1.00 98.25 82 SER A C 1
ATOM 614 O O . SER A 1 82 ? -12.302 14.225 6.605 1.00 98.25 82 SER A O 1
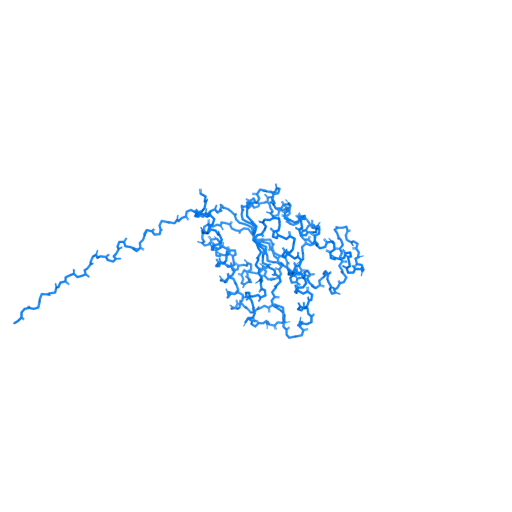ATOM 616 N N . LYS A 1 83 ? -12.111 13.131 4.640 1.00 98.00 83 LYS A N 1
ATOM 617 C CA . LYS A 1 83 ? -13.429 12.487 4.679 1.00 98.00 83 LYS A CA 1
ATOM 618 C C . LYS A 1 83 ? -13.541 11.438 5.787 1.00 98.00 83 LYS A C 1
ATOM 620 O O . LYS A 1 83 ? -14.565 11.380 6.459 1.00 98.00 83 LYS A O 1
ATOM 625 N N . SER A 1 84 ? -12.529 10.587 5.946 1.00 98.19 84 SER A N 1
ATOM 626 C CA . SER A 1 84 ? -12.598 9.434 6.856 1.00 98.19 84 SER A CA 1
ATOM 627 C C . SER A 1 84 ? -12.057 9.716 8.257 1.00 98.19 84 SER A C 1
ATOM 629 O O . SER A 1 84 ? -12.439 9.017 9.197 1.00 98.19 84 SER A O 1
ATOM 631 N N . ARG A 1 85 ? -11.206 10.742 8.416 1.00 98.25 85 ARG A N 1
ATOM 632 C CA . ARG A 1 85 ? -10.511 11.090 9.670 1.00 98.25 85 ARG A CA 1
ATOM 633 C C . ARG A 1 85 ? -9.993 9.833 10.387 1.00 98.25 85 ARG A C 1
ATOM 635 O O . ARG A 1 85 ? -10.458 9.541 11.500 1.00 98.25 85 ARG A O 1
ATOM 642 N N . PRO A 1 86 ? -9.156 9.031 9.706 1.00 98.44 86 PRO A N 1
ATOM 643 C CA . PRO A 1 86 ? -8.784 7.713 10.182 1.00 98.44 86 PRO A CA 1
ATOM 644 C C . PRO A 1 86 ? -7.757 7.826 11.307 1.00 98.44 86 PRO A C 1
ATOM 646 O O . PRO A 1 86 ? -6.888 8.691 11.284 1.00 98.44 86 PRO A O 1
ATOM 649 N N . GLU A 1 87 ? -7.840 6.924 12.279 1.00 98.06 87 GLU A N 1
ATOM 650 C CA . GLU A 1 87 ? -6.808 6.772 13.309 1.00 98.06 87 GLU A CA 1
ATOM 651 C C . GLU A 1 87 ? -5.748 5.751 12.879 1.00 98.06 87 GLU A C 1
ATOM 653 O O . GLU A 1 87 ? -4.570 5.921 13.193 1.00 98.06 87 GLU A O 1
ATOM 658 N N . LEU A 1 88 ? -6.168 4.739 12.111 1.00 98.12 88 LEU A N 1
ATOM 659 C CA . LEU A 1 88 ? -5.315 3.750 11.458 1.00 98.12 88 LEU A CA 1
ATOM 660 C C . LEU A 1 88 ? -5.315 3.967 9.941 1.00 98.12 88 LEU A C 1
ATOM 662 O O . LEU A 1 88 ? -6.368 3.945 9.304 1.00 98.12 88 LEU A O 1
ATOM 666 N N . LEU A 1 89 ? -4.137 4.106 9.343 1.00 98.69 89 LEU A N 1
ATOM 667 C CA . LEU A 1 89 ? -3.966 4.089 7.893 1.00 98.69 89 LEU A CA 1
ATOM 668 C C . LEU A 1 89 ? -3.241 2.814 7.474 1.00 98.69 89 LEU A C 1
ATOM 670 O O . LEU A 1 89 ? -2.100 2.585 7.864 1.00 98.69 89 LEU A O 1
ATOM 674 N N . VAL A 1 90 ? -3.883 2.016 6.627 1.00 98.56 90 VAL A N 1
ATOM 675 C CA . VAL A 1 90 ? -3.258 0.857 5.992 1.00 98.56 90 VAL A CA 1
ATOM 676 C C . VAL A 1 90 ? -2.979 1.173 4.531 1.00 98.56 90 VAL A C 1
ATOM 678 O O . VAL A 1 90 ? -3.878 1.558 3.786 1.00 98.56 90 VAL A O 1
ATOM 681 N N . VAL A 1 91 ? -1.738 0.993 4.098 1.00 98.75 91 VAL A N 1
ATOM 682 C CA . VAL A 1 91 ? -1.304 1.249 2.724 1.00 98.75 91 VAL A CA 1
ATOM 683 C C . VAL A 1 91 ? -0.851 -0.058 2.087 1.00 98.75 91 VAL A C 1
ATOM 685 O O . VAL A 1 91 ? -0.024 -0.759 2.654 1.00 98.75 91 VAL A O 1
ATOM 688 N N . ILE A 1 92 ? -1.371 -0.389 0.906 1.00 98.56 92 ILE A N 1
ATOM 689 C CA . ILE A 1 92 ? -0.950 -1.553 0.111 1.00 98.56 92 ILE A CA 1
ATOM 690 C C . ILE A 1 92 ? -0.479 -1.038 -1.247 1.00 98.56 92 ILE A C 1
ATOM 692 O O . ILE A 1 92 ? -1.284 -0.849 -2.163 1.00 98.56 92 ILE A O 1
ATOM 696 N N . MET A 1 93 ? 0.818 -0.728 -1.346 1.00 97.81 93 MET A N 1
ATOM 697 C CA . MET A 1 93 ? 1.409 -0.039 -2.499 1.00 97.81 93 MET A CA 1
ATOM 698 C C . MET A 1 93 ? 2.886 -0.394 -2.710 1.00 97.81 93 MET A C 1
ATOM 700 O O . MET A 1 93 ? 3.641 -0.651 -1.771 1.00 97.81 93 MET A O 1
ATOM 704 N N . GLY A 1 94 ? 3.335 -0.316 -3.962 1.00 96.06 94 GLY A N 1
ATOM 705 C CA . GLY A 1 94 ? 4.729 -0.543 -4.356 1.00 96.06 94 GLY A CA 1
ATOM 706 C C . GLY A 1 94 ? 4.864 -1.249 -5.704 1.00 96.06 94 GLY A C 1
ATOM 707 O O . GLY A 1 94 ? 5.832 -1.018 -6.426 1.00 96.06 94 GLY A O 1
ATOM 708 N N . THR A 1 95 ? 3.878 -2.072 -6.075 1.00 95.44 95 THR A N 1
ATOM 709 C CA . THR A 1 95 ? 3.857 -2.825 -7.341 1.00 95.44 95 THR A CA 1
ATOM 710 C C . THR A 1 95 ? 3.843 -1.888 -8.552 1.00 95.44 95 THR A C 1
ATOM 712 O O . THR A 1 95 ? 4.621 -2.056 -9.489 1.00 95.44 95 THR A O 1
ATOM 715 N N . ASN A 1 96 ? 2.993 -0.857 -8.544 1.00 94.56 96 ASN A N 1
ATOM 716 C CA . ASN A 1 96 ? 2.983 0.134 -9.623 1.00 94.56 96 ASN A CA 1
ATOM 717 C C . ASN A 1 96 ? 4.158 1.117 -9.535 1.00 94.56 96 ASN A C 1
ATOM 719 O O . ASN A 1 96 ? 4.616 1.608 -10.566 1.00 94.56 96 ASN A O 1
ATOM 723 N N . ASP A 1 97 ? 4.691 1.381 -8.340 1.00 92.69 97 ASP A N 1
ATOM 724 C CA . ASP A 1 97 ? 5.881 2.215 -8.145 1.00 92.69 97 ASP A CA 1
ATOM 725 C C . ASP A 1 97 ? 7.132 1.564 -8.759 1.00 92.69 97 ASP A C 1
ATOM 727 O O . ASP A 1 97 ? 7.948 2.254 -9.371 1.00 92.69 97 ASP A O 1
ATOM 731 N N . SER A 1 98 ? 7.260 0.235 -8.684 1.00 87.56 98 SER A N 1
ATOM 732 C CA . SER A 1 98 ? 8.370 -0.493 -9.310 1.00 87.56 98 SER A CA 1
ATOM 733 C C . SER A 1 98 ? 8.276 -0.513 -10.835 1.00 87.56 98 SER A C 1
ATOM 735 O O . SER A 1 98 ? 9.291 -0.438 -11.524 1.00 87.56 98 SER A O 1
ATOM 737 N N . ARG A 1 99 ? 7.064 -0.535 -11.394 1.00 80.81 99 ARG A N 1
ATOM 738 C CA . ARG A 1 99 ? 6.863 -0.406 -12.839 1.00 80.81 99 ARG A CA 1
ATOM 739 C C . ARG A 1 99 ? 7.082 1.035 -13.311 1.00 80.81 99 ARG A C 1
ATOM 741 O O . ARG A 1 99 ? 7.969 1.289 -14.118 1.00 80.81 99 ARG A O 1
ATOM 748 N N . MET A 1 100 ? 6.296 1.980 -12.797 1.00 67.69 100 MET A N 1
ATOM 749 C CA . MET A 1 100 ? 6.213 3.361 -13.300 1.00 67.69 100 MET A CA 1
ATOM 750 C C . MET A 1 100 ? 7.342 4.272 -12.811 1.00 67.69 100 MET A C 1
ATOM 752 O O . MET A 1 100 ? 7.618 5.302 -13.417 1.00 67.69 100 MET A O 1
ATOM 756 N N . GLY A 1 101 ? 7.966 3.930 -11.685 1.00 58.72 101 GLY A N 1
ATOM 757 C CA . GLY A 1 101 ? 9.033 4.711 -11.066 1.00 58.72 101 GLY A CA 1
ATOM 758 C C . GLY A 1 101 ? 10.437 4.286 -11.490 1.00 58.72 101 GLY A C 1
ATOM 759 O O . GLY A 1 101 ? 11.389 5.041 -11.295 1.00 58.72 101 GLY A O 1
ATOM 760 N N . MET A 1 102 ? 10.594 3.069 -12.021 1.00 64.81 102 MET A N 1
ATOM 761 C CA . MET A 1 102 ? 11.908 2.423 -12.116 1.00 64.81 102 MET A CA 1
ATOM 762 C C . MET A 1 102 ? 12.194 1.782 -13.471 1.00 64.81 102 MET A C 1
ATOM 764 O O . MET A 1 102 ? 13.340 1.867 -13.914 1.00 64.81 102 MET A O 1
ATOM 768 N N . HIS A 1 103 ? 11.185 1.198 -14.123 1.00 60.12 103 HIS A N 1
ATOM 769 C CA . HIS A 1 103 ? 11.303 0.606 -15.457 1.00 60.12 103 HIS A CA 1
ATOM 770 C C . HIS A 1 103 ? 10.786 1.559 -16.549 1.00 60.12 103 HIS A C 1
ATOM 772 O O . HIS A 1 103 ? 11.498 1.860 -17.504 1.00 60.12 103 HIS A O 1
ATOM 778 N N . ASP A 1 104 ? 9.578 2.093 -16.371 1.00 61.84 104 ASP A N 1
ATOM 779 C CA . ASP A 1 104 ? 8.975 3.089 -17.259 1.00 61.84 104 ASP A CA 1
ATOM 780 C C . ASP A 1 104 ? 9.439 4.510 -16.858 1.00 61.84 104 ASP A C 1
ATOM 782 O O . ASP A 1 104 ? 9.937 4.723 -15.743 1.00 61.84 104 ASP A O 1
ATOM 786 N N . PRO A 1 105 ? 9.337 5.520 -17.743 1.00 60.12 105 PRO A N 1
ATOM 787 C CA . PRO A 1 105 ? 9.642 6.891 -17.361 1.00 60.12 105 PRO A CA 1
ATOM 788 C C . PRO A 1 105 ? 8.776 7.348 -16.182 1.00 60.12 105 PRO A C 1
ATOM 790 O O . PRO A 1 105 ? 7.554 7.399 -16.280 1.00 60.12 105 PRO A O 1
ATOM 793 N N . ALA A 1 106 ? 9.431 7.723 -15.085 1.00 67.88 106 ALA A N 1
ATOM 794 C CA . ALA A 1 106 ? 8.761 8.295 -13.924 1.00 67.88 106 ALA A CA 1
ATOM 795 C C . ALA A 1 106 ? 8.538 9.796 -14.086 1.00 67.88 106 ALA A C 1
ATOM 797 O O . ALA A 1 106 ? 9.181 10.447 -14.913 1.00 67.88 106 ALA A O 1
ATOM 798 N N . TYR A 1 107 ? 7.679 10.346 -13.234 1.00 72.62 107 TYR A N 1
ATOM 799 C CA . TYR A 1 107 ? 7.328 11.759 -13.225 1.00 72.62 107 TYR A CA 1
ATOM 800 C C . TYR A 1 107 ? 7.419 12.325 -11.807 1.00 72.62 107 TYR A C 1
ATOM 802 O O . TYR A 1 107 ? 7.111 11.618 -10.844 1.00 72.62 107 TYR A O 1
ATOM 810 N N . ASP A 1 108 ? 7.840 13.581 -11.672 1.00 75.44 108 ASP A N 1
ATOM 811 C CA . ASP A 1 108 ? 7.786 14.293 -10.392 1.00 75.44 108 ASP A CA 1
ATOM 812 C C . ASP A 1 108 ? 6.347 14.739 -10.041 1.00 75.44 108 ASP A C 1
ATOM 814 O O . ASP A 1 108 ? 5.370 14.432 -10.737 1.00 75.44 108 ASP A O 1
ATOM 818 N N . LEU A 1 109 ? 6.196 15.453 -8.921 1.00 76.19 109 LEU A N 1
ATOM 819 C CA . LEU A 1 109 ? 4.890 15.953 -8.482 1.00 76.19 109 LEU A CA 1
ATOM 820 C C . LEU A 1 109 ? 4.325 17.058 -9.385 1.00 76.19 109 LEU A C 1
ATOM 822 O O . LEU A 1 109 ? 3.110 17.230 -9.404 1.00 76.19 109 LEU A O 1
ATOM 826 N N . ALA A 1 110 ? 5.171 17.756 -10.146 1.00 73.94 110 ALA A N 1
ATOM 827 C CA . ALA A 1 110 ? 4.754 18.732 -11.149 1.00 73.94 110 ALA A CA 1
ATOM 828 C C . ALA A 1 110 ? 4.416 18.076 -12.503 1.00 73.94 110 ALA A C 1
ATOM 830 O O . ALA A 1 110 ? 3.924 18.744 -13.404 1.00 73.94 110 ALA A O 1
ATOM 831 N N . GLY A 1 111 ? 4.634 16.763 -12.649 1.00 74.81 111 GLY A N 1
ATOM 832 C CA . GLY A 1 111 ? 4.365 16.030 -13.884 1.00 74.81 111 GLY A CA 1
ATOM 833 C C . GLY A 1 111 ? 5.520 16.057 -14.887 1.00 74.81 111 GLY A C 1
ATOM 834 O O . GLY A 1 111 ? 5.329 15.664 -16.035 1.00 74.81 111 GLY A O 1
ATOM 835 N N . ASN A 1 112 ? 6.727 16.459 -14.481 1.00 77.81 112 ASN A N 1
ATOM 836 C CA . ASN A 1 112 ? 7.897 16.441 -15.356 1.00 77.81 112 ASN A CA 1
ATOM 837 C C . ASN A 1 112 ? 8.518 15.046 -15.418 1.00 77.81 112 ASN A C 1
ATOM 839 O O . ASN A 1 112 ? 8.713 14.390 -14.393 1.00 77.81 112 ASN A O 1
ATOM 843 N N . ARG A 1 113 ? 8.908 14.609 -16.619 1.00 80.75 113 ARG A N 1
ATOM 844 C CA . ARG A 1 113 ? 9.556 13.308 -16.840 1.00 80.75 113 ARG A CA 1
ATOM 845 C C . ARG A 1 113 ? 10.963 13.257 -16.227 1.00 80.75 113 ARG A C 1
ATOM 847 O O . ARG A 1 113 ? 11.845 14.040 -16.574 1.00 80.75 113 ARG A O 1
ATOM 854 N N . LEU A 1 114 ? 11.223 12.246 -15.404 1.00 77.62 114 LEU A N 1
ATOM 855 C CA . LEU A 1 114 ? 12.497 12.003 -14.727 1.00 77.62 114 LEU A CA 1
ATOM 856 C C . LEU A 1 114 ? 13.343 10.960 -15.476 1.00 77.62 114 LEU A C 1
ATOM 858 O O . LEU A 1 114 ? 13.149 9.747 -15.355 1.00 77.62 114 LEU A O 1
ATOM 862 N N . ARG A 1 115 ? 14.334 11.428 -16.244 1.00 80.94 115 ARG A N 1
ATOM 863 C CA . ARG A 1 115 ? 15.179 10.552 -17.080 1.00 80.94 115 ARG A CA 1
ATOM 864 C C . ARG A 1 115 ? 16.278 9.805 -16.317 1.00 80.94 115 ARG A C 1
ATOM 866 O O . ARG A 1 115 ? 16.589 8.676 -16.686 1.00 80.94 115 ARG A O 1
ATOM 873 N N . SER A 1 116 ? 16.839 10.377 -15.246 1.00 87.50 116 SER A N 1
ATOM 874 C CA . SER A 1 116 ? 17.923 9.724 -14.493 1.00 87.50 116 SER A CA 1
ATOM 875 C C . SER A 1 116 ? 17.400 8.889 -13.327 1.00 87.50 116 SER A C 1
ATOM 877 O O . SER A 1 116 ? 16.519 9.319 -12.580 1.00 87.50 116 SER A O 1
ATOM 879 N N . PHE A 1 117 ? 17.997 7.714 -13.129 1.00 85.75 117 PHE A N 1
ATOM 880 C CA . PHE A 1 117 ? 17.682 6.838 -12.002 1.00 85.75 117 PHE A CA 1
ATOM 881 C C . PHE A 1 117 ? 17.870 7.537 -10.648 1.00 85.75 117 PHE A C 1
ATOM 883 O O . PHE A 1 117 ? 17.006 7.447 -9.780 1.00 85.75 117 PHE A O 1
ATOM 890 N N . LYS A 1 118 ? 18.955 8.313 -10.491 1.00 89.50 118 LYS A N 1
ATOM 891 C CA . LYS A 1 118 ? 19.229 9.099 -9.276 1.00 89.50 118 LYS A CA 1
ATOM 892 C C . LYS A 1 118 ? 18.076 10.057 -8.946 1.00 89.50 118 LYS A C 1
ATOM 894 O O . LYS A 1 118 ? 17.642 10.103 -7.797 1.00 89.50 118 LYS A O 1
ATOM 899 N N . LYS A 1 119 ? 17.546 10.778 -9.945 1.00 88.50 119 LYS A N 1
ATOM 900 C CA . LYS A 1 119 ? 16.402 11.690 -9.765 1.00 88.50 119 LYS A CA 1
ATOM 901 C C . LYS A 1 119 ? 15.117 10.928 -9.428 1.00 88.50 119 LYS A C 1
ATOM 903 O O . LYS A 1 119 ? 14.389 11.355 -8.538 1.00 88.50 119 LYS A O 1
ATOM 908 N N . ARG A 1 120 ? 14.865 9.784 -10.078 1.00 87.06 120 ARG A N 1
ATOM 909 C CA . ARG A 1 120 ? 13.702 8.927 -9.780 1.00 87.06 120 ARG A CA 1
ATOM 910 C C . ARG A 1 120 ? 13.729 8.397 -8.350 1.00 87.06 120 ARG A C 1
ATOM 912 O O . ARG A 1 120 ? 12.746 8.552 -7.634 1.00 87.06 120 ARG A O 1
ATOM 919 N N . ARG A 1 121 ? 14.876 7.875 -7.901 1.00 90.88 121 ARG A N 1
ATOM 920 C CA . ARG A 1 121 ? 15.087 7.439 -6.513 1.00 90.88 121 ARG A CA 1
ATOM 921 C C . ARG A 1 121 ? 14.819 8.570 -5.524 1.00 90.88 121 ARG A C 1
ATOM 923 O O . ARG A 1 121 ? 14.059 8.382 -4.582 1.00 90.88 121 ARG A O 1
ATOM 930 N N . ALA A 1 122 ? 15.436 9.734 -5.733 1.00 91.75 122 ALA A N 1
ATOM 931 C CA . ALA A 1 122 ? 15.263 10.881 -4.845 1.00 91.75 122 ALA A CA 1
ATOM 932 C C . ALA A 1 122 ? 13.794 11.329 -4.776 1.00 91.75 122 ALA A C 1
ATOM 934 O O . ALA A 1 122 ? 13.255 11.504 -3.686 1.00 91.75 122 ALA A O 1
ATOM 935 N N . SER A 1 123 ? 13.125 11.427 -5.930 1.00 90.69 123 SER A N 1
ATOM 936 C CA . SER A 1 123 ? 11.706 11.781 -6.000 1.00 90.69 123 SER A CA 1
ATOM 937 C C . SER A 1 123 ? 10.821 10.751 -5.299 1.00 90.69 123 SER A C 1
ATOM 939 O O . SER A 1 123 ? 9.945 11.135 -4.530 1.00 90.69 123 SER A O 1
ATOM 941 N N . TYR A 1 124 ? 11.071 9.453 -5.489 1.00 93.31 124 TYR A N 1
ATOM 942 C CA . TYR A 1 124 ? 10.301 8.407 -4.823 1.00 93.31 124 TYR A CA 1
ATOM 943 C C . TYR A 1 124 ? 10.415 8.488 -3.296 1.00 93.31 124 TYR A C 1
ATOM 945 O O . TYR A 1 124 ? 9.400 8.491 -2.603 1.00 93.31 124 TYR A O 1
ATOM 953 N N . ARG A 1 125 ? 11.637 8.643 -2.769 1.00 95.06 125 ARG A N 1
ATOM 954 C CA . ARG A 1 125 ? 11.870 8.795 -1.322 1.00 95.06 125 ARG A CA 1
ATOM 955 C C . ARG A 1 125 ? 11.187 10.044 -0.761 1.00 95.06 125 ARG A C 1
ATOM 957 O O . ARG A 1 125 ? 10.552 9.966 0.286 1.00 95.06 125 ARG A O 1
ATOM 964 N N . ALA A 1 126 ? 11.265 11.167 -1.477 1.00 95.06 126 ALA A N 1
ATOM 965 C CA . ALA A 1 126 ? 10.577 12.397 -1.091 1.00 95.06 126 ALA A CA 1
ATOM 966 C C . ALA A 1 126 ? 9.048 12.226 -1.088 1.00 95.06 126 ALA A C 1
ATOM 968 O O . ALA A 1 126 ? 8.371 12.717 -0.186 1.00 95.06 126 ALA A O 1
ATOM 969 N N . ASN A 1 127 ? 8.499 11.489 -2.057 1.00 95.38 127 ASN A N 1
ATOM 970 C CA . ASN A 1 127 ? 7.071 11.192 -2.119 1.00 95.38 127 ASN A CA 1
ATOM 971 C C . ASN A 1 127 ? 6.623 10.312 -0.946 1.00 95.38 127 ASN A C 1
ATOM 973 O O . ASN A 1 127 ? 5.607 10.621 -0.333 1.00 95.38 127 ASN A O 1
ATOM 977 N N . LEU A 1 128 ? 7.382 9.272 -0.584 1.00 97.50 128 LEU A N 1
ATOM 978 C CA . LEU A 1 128 ? 7.085 8.455 0.600 1.00 97.50 128 LEU A CA 1
ATOM 979 C C . LEU A 1 128 ? 7.037 9.312 1.872 1.00 97.50 128 LEU A C 1
ATOM 981 O O . LEU A 1 128 ? 6.044 9.278 2.596 1.00 97.50 128 LEU A O 1
ATOM 985 N N . ALA A 1 129 ? 8.060 10.141 2.103 1.00 98.19 129 ALA A N 1
ATOM 986 C CA . ALA A 1 129 ? 8.098 11.028 3.264 1.00 98.19 129 ALA A CA 1
ATOM 987 C C . ALA A 1 129 ? 6.911 12.006 3.283 1.00 98.19 129 ALA A C 1
ATOM 989 O O . ALA A 1 129 ? 6.237 12.152 4.301 1.00 98.19 129 ALA A O 1
ATOM 990 N N . LYS A 1 130 ? 6.588 12.619 2.137 1.00 98.06 130 LYS A N 1
ATOM 991 C CA . LYS A 1 130 ? 5.448 13.540 2.005 1.00 98.06 130 LYS A CA 1
ATOM 992 C C . LYS A 1 130 ? 4.099 12.850 2.215 1.00 98.06 130 LYS A C 1
ATOM 994 O O . LYS A 1 130 ? 3.189 13.461 2.769 1.00 98.06 130 LYS A O 1
ATOM 999 N N . PHE A 1 131 ? 3.953 11.603 1.771 1.00 98.44 131 PHE A N 1
ATOM 1000 C CA . PHE A 1 131 ? 2.753 10.798 2.001 1.00 98.44 131 PHE A CA 1
ATOM 1001 C C . PHE A 1 131 ? 2.538 10.575 3.498 1.00 98.44 131 PHE A C 1
ATOM 1003 O O . PHE A 1 131 ? 1.458 10.862 4.010 1.00 98.44 131 PHE A O 1
ATOM 1010 N N . VAL A 1 132 ? 3.582 10.127 4.201 1.00 98.69 132 VAL A N 1
ATOM 1011 C CA . VAL A 1 132 ? 3.536 9.895 5.651 1.00 98.69 132 VAL A CA 1
ATOM 1012 C C . VAL A 1 132 ? 3.249 11.187 6.407 1.00 98.69 132 VAL A C 1
ATOM 1014 O O . VAL A 1 132 ? 2.380 11.194 7.274 1.00 98.69 132 VAL A O 1
ATOM 1017 N N . GLN A 1 133 ? 3.914 12.288 6.044 1.00 98.69 133 GLN A N 1
ATOM 1018 C CA . GLN A 1 133 ? 3.675 13.588 6.670 1.00 98.69 133 GLN A CA 1
ATOM 1019 C C . GLN A 1 133 ? 2.206 14.004 6.539 1.00 98.69 133 GLN A C 1
ATOM 1021 O O . GLN A 1 133 ? 1.575 14.313 7.539 1.00 98.69 133 GLN A O 1
ATOM 1026 N N . LYS A 1 134 ? 1.616 13.900 5.339 1.00 98.56 134 LYS A N 1
ATOM 1027 C CA . LYS A 1 134 ? 0.194 14.218 5.124 1.00 98.56 134 LYS A CA 1
ATOM 1028 C C . LYS A 1 134 ? -0.753 13.367 5.967 1.00 98.56 134 LYS A C 1
ATOM 1030 O O . LYS A 1 134 ? -1.771 13.880 6.418 1.00 98.56 134 LYS A O 1
ATOM 1035 N N . ALA A 1 135 ? -0.447 12.084 6.150 1.00 98.62 135 ALA A N 1
ATOM 1036 C CA . ALA A 1 135 ? -1.236 11.212 7.013 1.00 98.62 135 ALA A CA 1
ATOM 1037 C C . ALA A 1 135 ? -1.151 11.661 8.481 1.00 98.62 135 ALA A C 1
ATOM 1039 O O . ALA A 1 135 ? -2.182 11.832 9.128 1.00 98.62 135 ALA A O 1
ATOM 1040 N N . LYS A 1 136 ? 0.060 11.922 8.984 1.00 98.50 136 LYS A N 1
ATOM 1041 C CA . LYS A 1 136 ? 0.274 12.398 10.359 1.00 98.50 136 LYS A CA 1
ATOM 1042 C C . LYS A 1 136 ? -0.373 13.759 10.616 1.00 98.50 136 LYS A C 1
ATOM 1044 O O . LYS A 1 136 ? -1.066 13.910 11.614 1.00 98.50 136 LYS A O 1
ATOM 1049 N N . ASP A 1 137 ? -0.227 14.703 9.687 1.00 98.44 137 ASP A N 1
ATOM 1050 C CA . ASP A 1 137 ? -0.864 16.027 9.757 1.00 98.44 137 ASP A CA 1
ATOM 1051 C C . ASP A 1 137 ? -2.397 15.926 9.809 1.00 98.44 137 ASP A C 1
ATOM 1053 O O . ASP A 1 137 ? -3.062 16.771 10.401 1.00 98.44 137 ASP A O 1
ATOM 1057 N N . ALA A 1 138 ? -2.973 14.876 9.212 1.00 98.31 138 ALA A N 1
ATOM 1058 C CA . ALA A 1 138 ? -4.406 14.594 9.266 1.00 98.31 138 ALA A CA 1
ATOM 1059 C C . ALA A 1 138 ? -4.854 13.884 10.561 1.00 98.31 138 ALA A C 1
ATOM 1061 O O . ALA A 1 138 ? -6.028 13.529 10.682 1.00 98.31 138 ALA A O 1
ATOM 1062 N N . GLY A 1 139 ? -3.947 13.668 11.519 1.00 98.19 139 GLY A N 1
ATOM 1063 C CA . GLY A 1 139 ? -4.234 13.035 12.807 1.00 98.19 139 GLY A CA 1
ATOM 1064 C C . GLY A 1 139 ? -4.178 11.507 12.799 1.00 98.19 139 GLY A C 1
ATOM 1065 O O . GLY A 1 139 ? -4.651 10.883 13.750 1.00 98.19 139 GLY A O 1
ATOM 1066 N N . VAL A 1 140 ? -3.611 10.888 11.756 1.00 98.44 140 VAL A N 1
ATOM 1067 C CA . VAL A 1 140 ? -3.398 9.434 11.739 1.00 98.44 140 VAL A CA 1
ATOM 1068 C C . VAL A 1 140 ? -2.411 9.056 12.840 1.00 98.44 140 VAL A C 1
ATOM 1070 O O . VAL A 1 140 ? -1.272 9.523 12.851 1.00 98.44 140 VAL A O 1
ATOM 1073 N N . LYS A 1 141 ? -2.851 8.184 13.750 1.00 97.38 141 LYS A N 1
ATOM 1074 C CA . LYS A 1 141 ? -2.074 7.735 14.911 1.00 97.38 141 LYS A CA 1
ATOM 1075 C C . LYS A 1 141 ? -1.131 6.596 14.550 1.00 97.38 141 LYS A C 1
ATOM 1077 O O . LYS A 1 141 ? -0.019 6.542 15.065 1.00 97.38 141 LYS A O 1
ATOM 1082 N N . HIS A 1 142 ? -1.573 5.695 13.672 1.00 97.50 142 HIS A N 1
ATOM 1083 C CA . HIS A 1 142 ? -0.778 4.548 13.247 1.00 97.50 142 HIS A CA 1
ATOM 1084 C C . HIS A 1 142 ? -0.844 4.324 11.740 1.00 97.50 142 HIS A C 1
ATOM 1086 O O . HIS A 1 142 ? -1.903 4.456 11.124 1.00 97.50 142 HIS A O 1
ATOM 1092 N N . ILE A 1 143 ? 0.301 3.990 11.146 1.00 98.50 143 ILE A N 1
ATOM 1093 C CA . ILE A 1 143 ? 0.435 3.735 9.712 1.00 98.50 143 ILE A CA 1
ATOM 1094 C C . ILE A 1 143 ? 1.096 2.373 9.528 1.00 98.50 143 ILE A C 1
ATOM 1096 O O . ILE A 1 143 ? 2.230 2.173 9.967 1.00 98.50 143 ILE A O 1
ATOM 1100 N N . ILE A 1 144 ? 0.405 1.483 8.818 1.00 98.44 144 ILE A N 1
ATOM 1101 C CA . ILE A 1 144 ? 0.910 0.174 8.400 1.00 98.44 144 ILE A CA 1
ATOM 1102 C C . ILE A 1 144 ? 1.059 0.181 6.883 1.00 98.44 144 ILE A C 1
ATOM 1104 O O . ILE A 1 144 ? 0.111 0.492 6.160 1.00 98.44 144 ILE A O 1
ATOM 1108 N N . TRP A 1 145 ? 2.240 -0.171 6.385 1.00 98.75 145 TRP A N 1
ATOM 1109 C CA . TRP A 1 145 ? 2.557 -0.172 4.964 1.00 98.75 145 TRP A CA 1
ATOM 1110 C C . TRP A 1 145 ? 2.984 -1.556 4.483 1.00 98.75 145 TRP A C 1
ATOM 1112 O O . TRP A 1 145 ? 4.039 -2.069 4.847 1.00 98.75 145 TRP A O 1
ATOM 1122 N N . PHE A 1 146 ? 2.193 -2.121 3.581 1.00 98.69 146 PHE A N 1
ATOM 1123 C CA . PHE A 1 146 ? 2.485 -3.338 2.844 1.00 98.69 146 PHE A CA 1
ATOM 1124 C C . PHE A 1 146 ? 3.142 -2.984 1.510 1.00 98.69 146 PHE A C 1
ATOM 1126 O O . PHE A 1 146 ? 2.559 -2.277 0.682 1.00 98.69 146 PHE A O 1
ATOM 1133 N N . GLY A 1 147 ? 4.374 -3.459 1.323 1.00 98.19 147 GLY A N 1
ATOM 1134 C CA . GLY A 1 147 ? 5.173 -3.194 0.129 1.00 98.19 147 GLY A CA 1
ATOM 1135 C C . GLY A 1 147 ? 4.688 -3.908 -1.144 1.00 98.19 147 GLY A C 1
ATOM 1136 O O . GLY A 1 147 ? 3.571 -4.436 -1.183 1.00 98.19 147 GLY A O 1
ATOM 1137 N N . PRO A 1 148 ? 5.513 -3.945 -2.208 1.00 97.69 148 PRO A N 1
ATOM 1138 C CA . PRO A 1 148 ? 5.180 -4.646 -3.449 1.00 97.69 148 PRO A CA 1
ATOM 1139 C C . PRO A 1 148 ? 4.991 -6.153 -3.229 1.00 97.69 148 PRO A C 1
ATOM 1141 O O . PRO A 1 148 ? 5.680 -6.763 -2.415 1.00 97.69 148 PRO A O 1
ATOM 1144 N N . SER A 1 149 ? 4.067 -6.766 -3.971 1.00 98.00 149 SER A N 1
ATOM 1145 C CA . SER A 1 149 ? 3.853 -8.219 -3.948 1.00 98.00 149 SER A CA 1
ATOM 1146 C C . SER A 1 149 ? 4.804 -8.961 -4.885 1.00 98.00 149 SER A C 1
ATOM 1148 O O . SER A 1 149 ? 5.415 -8.364 -5.774 1.00 98.00 149 SER A O 1
ATOM 1150 N N . LYS A 1 150 ? 4.864 -10.290 -4.746 1.00 97.00 150 LYS A N 1
ATOM 1151 C CA . LYS A 1 150 ? 5.548 -11.164 -5.701 1.00 97.00 150 LYS A CA 1
ATOM 1152 C C . LYS A 1 150 ? 5.005 -10.963 -7.119 1.00 97.00 150 LYS A C 1
ATOM 1154 O O . LYS A 1 150 ? 3.792 -10.890 -7.336 1.00 97.00 150 LYS A O 1
ATOM 1159 N N . MET A 1 151 ? 5.925 -10.961 -8.077 1.00 95.75 151 MET A N 1
ATOM 1160 C CA . MET A 1 151 ? 5.666 -11.022 -9.512 1.00 95.75 151 MET A CA 1
ATOM 1161 C C . MET A 1 151 ? 6.257 -12.313 -10.082 1.00 95.75 151 MET A C 1
ATOM 1163 O O . MET A 1 151 ? 7.237 -12.850 -9.568 1.00 95.75 151 MET A O 1
ATOM 1167 N N . SER A 1 152 ? 5.664 -12.837 -11.150 1.00 96.12 152 SER A N 1
ATOM 1168 C CA . SER A 1 152 ? 6.089 -14.107 -11.746 1.00 96.12 152 SER A CA 1
ATOM 1169 C C . SER A 1 152 ? 5.809 -14.178 -13.249 1.00 96.12 152 SER A C 1
ATOM 1171 O O . SER A 1 152 ? 5.307 -13.229 -13.861 1.00 96.12 152 SER A O 1
ATOM 1173 N N . GLY A 1 153 ? 6.189 -15.297 -13.874 1.00 95.12 153 GLY A N 1
ATOM 1174 C CA . GLY A 1 153 ? 5.969 -15.550 -15.298 1.00 95.12 153 GLY A CA 1
ATOM 1175 C C . GLY A 1 153 ? 6.554 -14.448 -16.183 1.00 95.12 153 GLY A C 1
ATOM 1176 O O . GLY A 1 153 ? 7.665 -13.971 -15.957 1.00 95.12 153 GLY A O 1
ATOM 1177 N N . LYS A 1 154 ? 5.771 -13.975 -17.161 1.00 92.38 154 LYS A N 1
ATOM 1178 C CA . LYS A 1 154 ? 6.186 -12.908 -18.093 1.00 92.38 154 LYS A CA 1
ATOM 1179 C C . LYS A 1 154 ? 6.467 -11.560 -17.417 1.00 92.38 154 LYS A C 1
ATOM 1181 O O . LYS A 1 154 ? 6.958 -10.653 -18.079 1.00 92.38 154 LYS A O 1
ATOM 1186 N N . LYS A 1 155 ? 6.133 -11.395 -16.134 1.00 93.69 155 LYS A N 1
ATOM 1187 C CA . LYS A 1 155 ? 6.373 -10.176 -15.349 1.00 93.69 155 LYS A CA 1
ATOM 1188 C C . LYS A 1 155 ? 7.494 -10.341 -14.321 1.00 93.69 155 LYS A C 1
ATOM 1190 O O . LYS A 1 155 ? 7.768 -9.399 -13.588 1.00 93.69 155 LYS A O 1
ATOM 1195 N N . ALA A 1 156 ? 8.195 -11.479 -14.305 1.00 93.12 156 ALA A N 1
ATOM 1196 C CA . ALA A 1 156 ? 9.314 -11.723 -13.392 1.00 93.12 156 ALA A CA 1
ATOM 1197 C C . ALA A 1 156 ? 10.455 -10.698 -13.537 1.00 93.12 156 ALA A C 1
ATOM 1199 O O . ALA A 1 156 ? 11.126 -10.396 -12.557 1.00 93.12 156 ALA A O 1
ATOM 1200 N N . PHE A 1 157 ? 10.633 -10.088 -14.716 1.00 89.94 157 PHE A N 1
ATOM 1201 C CA . PHE A 1 157 ? 11.617 -9.016 -14.923 1.00 89.94 157 PHE A CA 1
ATOM 1202 C C . PHE A 1 157 ? 11.371 -7.772 -14.042 1.00 89.94 157 PHE A C 1
ATOM 1204 O O . PHE A 1 157 ? 12.283 -6.979 -13.826 1.00 89.94 157 PHE A O 1
ATOM 1211 N N . LEU A 1 158 ? 10.155 -7.599 -13.507 1.00 91.50 158 LEU A N 1
ATOM 1212 C CA . LEU A 1 158 ? 9.817 -6.520 -12.575 1.00 91.50 158 LEU A CA 1
ATOM 1213 C C . LEU A 1 158 ? 10.218 -6.824 -11.121 1.00 91.50 158 LEU A C 1
ATOM 1215 O O . LEU A 1 158 ? 10.161 -5.918 -10.287 1.00 91.50 158 LEU A O 1
ATOM 1219 N N . MET A 1 159 ? 10.666 -8.047 -10.812 1.00 93.88 159 MET A N 1
ATOM 1220 C CA . MET A 1 159 ? 11.044 -8.432 -9.448 1.00 93.88 159 MET A CA 1
ATOM 1221 C C . MET A 1 159 ? 12.212 -7.622 -8.904 1.00 93.88 159 MET A C 1
ATOM 1223 O O . MET A 1 159 ? 12.156 -7.148 -7.775 1.00 93.88 159 MET A O 1
ATOM 1227 N N . GLU A 1 160 ? 13.259 -7.416 -9.697 1.00 93.06 160 GLU A N 1
ATOM 1228 C CA . GLU A 1 160 ? 14.421 -6.652 -9.243 1.00 93.06 160 GLU A CA 1
ATOM 1229 C C . GLU A 1 160 ? 14.070 -5.164 -8.990 1.00 93.06 160 GLU A C 1
ATOM 1231 O O . GLU A 1 160 ? 14.370 -4.655 -7.903 1.00 93.06 160 GLU A O 1
ATOM 1236 N N . PRO A 1 161 ? 13.322 -4.466 -9.874 1.00 92.38 161 PRO A N 1
ATOM 1237 C CA . PRO A 1 161 ? 12.734 -3.169 -9.545 1.00 92.38 161 PRO A CA 1
ATOM 1238 C C . PRO A 1 161 ? 11.888 -3.165 -8.266 1.00 92.38 161 PRO A C 1
ATOM 1240 O O . PRO A 1 161 ? 11.980 -2.213 -7.490 1.00 92.38 161 PRO A O 1
ATOM 1243 N N . ALA A 1 162 ? 11.083 -4.204 -8.037 1.00 94.31 162 ALA A N 1
ATOM 1244 C CA . ALA A 1 162 ? 10.236 -4.310 -6.855 1.00 94.31 162 ALA A CA 1
ATOM 1245 C C . ALA A 1 162 ? 11.058 -4.486 -5.566 1.00 94.31 162 ALA A C 1
ATOM 1247 O O . ALA A 1 162 ? 10.793 -3.787 -4.591 1.00 94.31 162 ALA A O 1
ATOM 1248 N N . LEU A 1 163 ? 12.120 -5.297 -5.586 1.00 95.25 163 LEU A N 1
ATOM 1249 C CA . LEU A 1 163 ? 13.047 -5.460 -4.458 1.00 95.25 163 LEU A CA 1
ATOM 1250 C C . LEU A 1 163 ? 13.768 -4.150 -4.103 1.00 95.25 163 LEU A C 1
ATOM 1252 O O . LEU A 1 163 ? 13.998 -3.849 -2.929 1.00 95.25 163 LEU A O 1
ATOM 1256 N N . ARG A 1 164 ? 14.106 -3.322 -5.102 1.00 94.88 164 ARG A N 1
ATOM 1257 C CA . ARG A 1 164 ? 14.652 -1.978 -4.844 1.00 94.88 164 ARG A CA 1
ATOM 1258 C C . ARG A 1 164 ? 13.634 -1.055 -4.188 1.00 94.88 164 ARG A C 1
ATOM 1260 O O . ARG A 1 164 ? 13.993 -0.337 -3.258 1.00 94.88 164 ARG A O 1
ATOM 1267 N N . VAL A 1 165 ? 12.391 -1.065 -4.670 1.00 95.75 165 VAL A N 1
ATOM 1268 C CA . VAL A 1 165 ? 11.299 -0.281 -4.073 1.00 95.75 165 VAL A CA 1
ATOM 1269 C C . VAL A 1 165 ? 11.065 -0.703 -2.628 1.00 95.75 165 VAL A C 1
ATOM 1271 O O . VAL A 1 165 ? 11.013 0.162 -1.763 1.00 95.75 165 VAL A O 1
ATOM 1274 N N . GLU A 1 166 ? 11.009 -2.003 -2.354 1.00 96.81 166 GLU A N 1
ATOM 1275 C CA . GLU A 1 166 ? 10.898 -2.562 -1.006 1.00 96.81 166 GLU A CA 1
ATOM 1276 C C . GLU A 1 166 ? 12.018 -2.064 -0.084 1.00 96.81 166 GLU A C 1
ATOM 1278 O O . GLU A 1 166 ? 11.743 -1.538 0.994 1.00 96.81 166 GLU A O 1
ATOM 1283 N N . ARG A 1 167 ? 13.277 -2.117 -0.534 1.00 97.06 167 ARG A N 1
ATOM 1284 C CA . ARG A 1 167 ? 14.405 -1.584 0.241 1.00 97.06 167 ARG A CA 1
ATOM 1285 C C . ARG A 1 167 ? 14.244 -0.093 0.539 1.00 97.06 167 ARG A C 1
ATOM 1287 O O . ARG A 1 167 ? 14.438 0.338 1.669 1.00 97.06 167 ARG A O 1
ATOM 1294 N N . TRP A 1 168 ? 13.876 0.708 -0.457 1.00 96.38 168 TRP A N 1
ATOM 1295 C CA . TRP A 1 168 ? 13.708 2.151 -0.267 1.00 96.38 168 TRP A CA 1
ATOM 1296 C C . TRP A 1 168 ? 12.513 2.502 0.611 1.00 96.38 168 TRP A C 1
ATOM 1298 O O . TRP A 1 168 ? 12.597 3.458 1.378 1.00 96.38 168 TRP A O 1
ATOM 1308 N N . GLN A 1 169 ? 11.425 1.738 0.518 1.00 97.88 169 GLN A N 1
ATOM 1309 C CA . GLN A 1 169 ? 10.300 1.845 1.436 1.00 97.88 169 GLN A CA 1
ATOM 1310 C C . GLN A 1 169 ? 10.771 1.587 2.865 1.00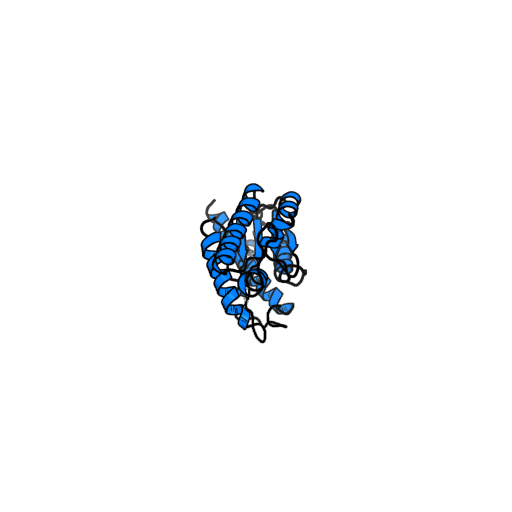 97.88 169 GLN A C 1
ATOM 1312 O O . GLN A 1 169 ? 10.546 2.434 3.718 1.00 97.88 169 GLN A O 1
ATOM 1317 N N . GLN A 1 170 ? 11.507 0.505 3.123 1.00 97.88 170 GLN A N 1
ATOM 1318 C CA . GLN A 1 170 ? 12.045 0.225 4.458 1.00 97.88 170 GLN A CA 1
ATOM 1319 C C . GLN A 1 170 ? 12.968 1.335 4.973 1.00 97.88 170 GLN A C 1
ATOM 1321 O O . GLN A 1 170 ? 12.793 1.797 6.099 1.00 97.88 170 GLN A O 1
ATOM 1326 N N . GLU A 1 171 ? 13.918 1.786 4.146 1.00 97.69 171 GLU A N 1
ATOM 1327 C CA . GLU A 1 171 ? 14.877 2.838 4.507 1.00 97.69 171 GLU A CA 1
ATOM 1328 C C . GLU A 1 171 ? 14.199 4.178 4.849 1.00 97.69 171 GLU A C 1
ATOM 1330 O O . GLU A 1 171 ? 14.761 4.961 5.607 1.00 97.69 171 GLU A O 1
ATOM 1335 N N . VAL A 1 172 ? 13.043 4.488 4.251 1.00 98.31 172 VAL A N 1
ATOM 1336 C CA . VAL A 1 172 ? 12.350 5.774 4.451 1.00 98.31 172 VAL A CA 1
ATOM 1337 C C . VAL A 1 172 ? 11.231 5.672 5.480 1.00 98.31 172 VAL A C 1
ATOM 1339 O O . VAL A 1 172 ? 11.098 6.553 6.319 1.00 98.31 172 VAL A O 1
ATOM 1342 N N . LEU A 1 173 ? 10.409 4.628 5.418 1.00 98.44 173 LEU A N 1
ATOM 1343 C CA . LEU A 1 173 ? 9.176 4.524 6.194 1.00 98.44 173 LEU A CA 1
ATOM 1344 C C . LEU A 1 173 ? 9.449 4.167 7.659 1.00 98.44 173 LEU A C 1
ATOM 1346 O O . LEU A 1 173 ? 8.877 4.802 8.544 1.00 98.44 173 LEU A O 1
ATOM 1350 N N . LYS A 1 174 ? 10.369 3.229 7.933 1.00 98.06 174 LYS A N 1
ATOM 1351 C CA . LYS A 1 174 ? 10.671 2.808 9.312 1.00 98.06 174 LYS A CA 1
ATOM 1352 C C . LYS A 1 174 ? 11.163 3.972 10.192 1.00 98.06 174 LYS A C 1
ATOM 1354 O O . LYS A 1 174 ? 10.580 4.163 11.257 1.00 98.06 174 LYS A O 1
ATOM 1359 N N . PRO A 1 175 ? 12.134 4.816 9.769 1.00 98.38 175 PRO A N 1
ATOM 1360 C CA . PRO A 1 175 ? 12.538 5.988 10.558 1.00 98.38 175 PRO A CA 1
ATOM 1361 C C . PRO A 1 175 ? 11.419 7.011 10.785 1.00 98.38 175 PRO A C 1
ATOM 1363 O O . PRO A 1 175 ? 11.478 7.794 11.726 1.00 98.38 175 PRO A O 1
ATOM 1366 N N . LEU A 1 176 ? 10.384 7.009 9.940 1.00 98.12 176 LEU A N 1
ATOM 1367 C CA . LEU A 1 176 ? 9.207 7.859 10.101 1.00 98.12 176 LEU A CA 1
ATOM 1368 C C . LEU A 1 176 ? 8.151 7.233 11.027 1.00 98.12 176 LEU A C 1
ATOM 1370 O O . LEU A 1 176 ? 7.042 7.760 11.109 1.00 98.12 176 LEU A O 1
ATOM 1374 N N . GLY A 1 177 ? 8.456 6.135 11.723 1.00 97.81 177 GLY A N 1
ATOM 1375 C CA . GLY A 1 177 ? 7.525 5.452 12.624 1.00 97.81 177 GLY A CA 1
ATOM 1376 C C . GLY A 1 177 ? 6.392 4.724 11.899 1.00 97.81 177 GLY A C 1
ATOM 1377 O O . GLY A 1 177 ? 5.354 4.467 12.499 1.00 97.81 177 GLY A O 1
ATOM 1378 N N . VAL A 1 178 ? 6.560 4.434 10.607 1.00 98.19 178 VAL A N 1
ATOM 1379 C CA . VAL A 1 178 ? 5.629 3.588 9.856 1.00 98.19 178 VAL A CA 1
ATOM 1380 C C . VAL A 1 178 ? 6.026 2.139 10.066 1.00 98.19 178 VAL A C 1
ATOM 1382 O O . VAL A 1 178 ? 7.175 1.754 9.830 1.00 98.19 178 VAL A O 1
ATOM 1385 N N . GLU A 1 179 ? 5.057 1.326 10.454 1.00 97.81 179 GLU A N 1
ATOM 1386 C CA . GLU A 1 179 ? 5.233 -0.114 10.472 1.00 97.81 179 GLU A CA 1
ATOM 1387 C C . GLU A 1 179 ? 5.194 -0.636 9.040 1.00 97.81 179 GLU A C 1
ATOM 1389 O O . GLU A 1 179 ? 4.273 -0.346 8.277 1.00 97.81 179 GLU A O 1
ATOM 1394 N N . TRP A 1 180 ? 6.223 -1.379 8.650 1.00 98.31 180 TRP A N 1
ATOM 1395 C CA . TRP A 1 180 ? 6.387 -1.822 7.275 1.00 98.31 180 TRP A CA 1
ATOM 1396 C C . TRP A 1 180 ? 6.472 -3.342 7.203 1.00 98.31 180 TRP A C 1
ATOM 1398 O O . TRP A 1 180 ? 7.262 -3.950 7.927 1.00 98.31 180 TRP A O 1
ATOM 1408 N N . HIS A 1 181 ? 5.721 -3.923 6.267 1.00 98.31 181 HIS A N 1
ATOM 1409 C CA . HIS A 1 181 ? 5.651 -5.360 6.011 1.00 98.31 181 HIS A CA 1
ATOM 1410 C C . HIS A 1 181 ? 5.906 -5.685 4.538 1.00 98.31 181 HIS A C 1
ATOM 1412 O O . HIS A 1 181 ? 5.411 -5.007 3.630 1.00 98.31 181 HIS A O 1
ATOM 1418 N N . SER A 1 182 ? 6.640 -6.771 4.288 1.00 98.31 182 SER A N 1
ATOM 1419 C CA . SER A 1 182 ? 6.922 -7.242 2.928 1.00 98.31 182 SER A CA 1
ATOM 1420 C C . SER A 1 182 ? 5.738 -8.022 2.366 1.00 98.31 182 SER A C 1
ATOM 1422 O O . SER A 1 182 ? 5.488 -9.159 2.768 1.00 98.31 182 SER A O 1
ATOM 1424 N N . SER A 1 183 ? 5.032 -7.465 1.378 1.00 98.44 183 SER A N 1
ATOM 1425 C CA . SER A 1 183 ? 4.023 -8.248 0.653 1.00 98.44 183 SER A CA 1
ATOM 1426 C C . SER A 1 183 ? 4.650 -9.354 -0.190 1.00 98.44 183 SER A C 1
ATOM 1428 O O . SER A 1 183 ? 3.952 -10.313 -0.515 1.00 98.44 183 SER A O 1
ATOM 1430 N N . MET A 1 184 ? 5.936 -9.264 -0.547 1.00 97.62 184 MET A N 1
ATOM 1431 C CA . MET A 1 184 ? 6.631 -10.361 -1.221 1.00 97.62 184 MET A CA 1
ATOM 1432 C C . MET A 1 184 ? 6.641 -11.607 -0.342 1.00 97.62 184 MET A C 1
ATOM 1434 O O . MET A 1 184 ? 6.212 -12.661 -0.803 1.00 97.62 184 MET A O 1
ATOM 1438 N N . GLU A 1 185 ? 7.004 -11.475 0.935 1.00 98.06 185 GLU A N 1
ATOM 1439 C CA . GLU A 1 185 ? 6.955 -12.593 1.884 1.00 98.06 185 GLU A CA 1
ATOM 1440 C C . GLU A 1 185 ? 5.533 -13.123 2.081 1.00 98.06 185 GLU A C 1
ATOM 1442 O O . GLU A 1 185 ? 5.315 -14.335 2.085 1.00 98.06 185 GLU A O 1
ATOM 1447 N N . LEU A 1 186 ? 4.540 -12.231 2.151 1.00 98.38 186 LEU A N 1
ATOM 1448 C CA . LEU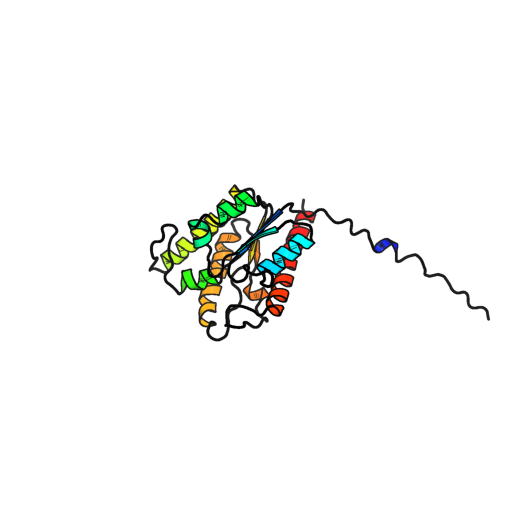 A 1 186 ? 3.133 -12.621 2.292 1.00 98.38 186 LEU A CA 1
ATOM 1449 C C . LEU A 1 186 ? 2.556 -13.331 1.066 1.00 98.38 186 LEU A C 1
ATOM 1451 O O . LEU A 1 186 ? 1.502 -13.961 1.176 1.00 98.38 186 LEU A O 1
ATOM 1455 N N . THR A 1 187 ? 3.203 -13.218 -0.094 1.00 98.31 187 THR A N 1
ATOM 1456 C CA . THR A 1 187 ? 2.700 -13.734 -1.376 1.00 98.31 187 THR A CA 1
ATOM 1457 C C . THR A 1 187 ? 3.665 -14.702 -2.062 1.00 98.31 187 THR A C 1
ATOM 1459 O O . THR A 1 187 ? 3.399 -15.130 -3.185 1.00 98.31 187 THR A O 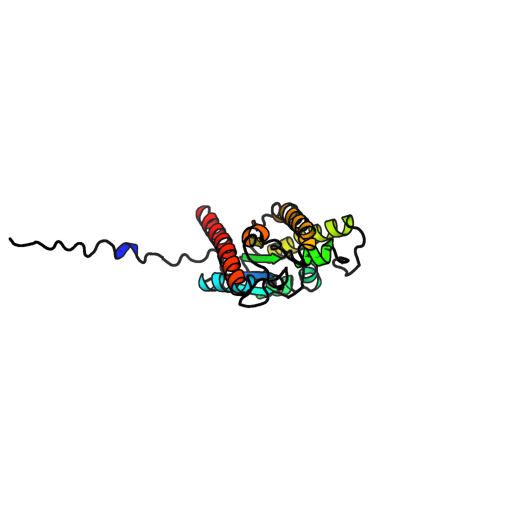1
ATOM 1462 N N . LYS A 1 188 ? 4.772 -15.082 -1.410 1.00 97.69 188 LYS A N 1
ATOM 1463 C CA . LYS A 1 188 ? 5.870 -15.844 -2.029 1.00 97.69 188 LYS A CA 1
ATOM 1464 C C . LYS A 1 188 ? 5.448 -17.193 -2.612 1.00 97.69 188 LYS A C 1
ATOM 1466 O O . LYS A 1 188 ? 5.948 -17.603 -3.659 1.00 97.69 188 LYS A O 1
ATOM 1471 N N . ASP A 1 189 ? 4.493 -17.848 -1.971 1.00 97.81 189 ASP A N 1
ATOM 1472 C CA . ASP A 1 189 ? 3.921 -19.151 -2.319 1.00 97.81 189 ASP A CA 1
ATOM 1473 C C . ASP A 1 189 ? 2.613 -19.043 -3.120 1.00 97.81 189 ASP A C 1
ATOM 1475 O O . ASP A 1 189 ? 2.099 -20.049 -3.604 1.00 97.81 189 ASP A O 1
ATOM 1479 N N . LEU A 1 190 ? 2.077 -17.834 -3.305 1.00 97.81 190 LEU A N 1
ATOM 1480 C CA . LEU A 1 190 ? 0.811 -17.637 -4.003 1.00 97.81 190 LEU A CA 1
ATOM 1481 C C . LEU A 1 190 ? 1.023 -17.575 -5.527 1.00 97.81 190 LEU A C 1
ATOM 1483 O O . LEU A 1 190 ? 1.953 -16.908 -6.002 1.00 97.81 190 LEU A O 1
ATOM 1487 N N . PRO A 1 191 ? 0.171 -18.242 -6.324 1.00 96.75 191 PRO A N 1
ATOM 1488 C CA . PRO A 1 191 ? 0.233 -18.159 -7.777 1.00 96.75 191 PRO A CA 1
ATOM 1489 C C . PRO A 1 191 ? -0.388 -16.851 -8.296 1.00 96.75 191 PRO A C 1
ATOM 1491 O O . PRO A 1 191 ? -1.507 -16.487 -7.933 1.00 96.75 191 PRO A O 1
ATOM 1494 N N . ASN A 1 192 ? 0.306 -16.166 -9.210 1.00 94.50 192 ASN A N 1
ATOM 1495 C CA . ASN A 1 192 ? -0.260 -15.036 -9.955 1.00 94.50 192 ASN A CA 1
ATOM 1496 C C . ASN A 1 192 ? -1.050 -15.539 -11.182 1.00 94.50 192 ASN A C 1
ATOM 1498 O O . ASN A 1 192 ? -0.703 -16.559 -11.776 1.00 94.50 192 ASN A O 1
ATOM 1502 N N . SER A 1 193 ? -2.084 -14.808 -11.609 1.00 94.50 193 SER A N 1
ATOM 1503 C CA . SER A 1 193 ? -2.848 -15.106 -12.831 1.00 94.50 193 SER A CA 1
ATOM 1504 C C . SER A 1 193 ? -2.222 -14.517 -14.097 1.00 94.50 193 SER A C 1
ATOM 1506 O O . SER A 1 193 ? -2.275 -15.147 -15.146 1.00 94.50 193 SER A O 1
ATOM 1508 N N . ASP A 1 194 ? -1.628 -13.325 -14.010 1.00 95.44 194 ASP A N 1
ATOM 1509 C CA . ASP A 1 194 ? -1.006 -12.608 -15.140 1.00 95.44 194 ASP A CA 1
ATOM 1510 C C . ASP A 1 194 ? 0.459 -12.209 -14.864 1.00 95.44 194 ASP A C 1
ATOM 1512 O O . ASP A 1 194 ? 1.054 -11.396 -15.576 1.00 95.44 194 ASP A O 1
ATOM 1516 N N . GLY A 1 195 ? 1.035 -12.779 -13.804 1.00 96.19 195 GLY A N 1
ATOM 1517 C CA . GLY A 1 195 ? 2.360 -12.435 -13.297 1.00 96.19 195 GLY A CA 1
ATOM 1518 C C . GLY A 1 195 ? 2.393 -11.250 -12.326 1.00 96.19 195 GLY A C 1
ATOM 1519 O O . GLY A 1 195 ? 3.452 -11.002 -11.762 1.00 96.19 195 GLY A O 1
ATOM 1520 N N . ILE A 1 196 ? 1.278 -10.541 -12.106 1.00 96.50 196 ILE A N 1
ATOM 1521 C CA . ILE A 1 196 ? 1.148 -9.446 -11.126 1.00 96.50 196 ILE A CA 1
ATOM 1522 C C . ILE A 1 196 ? -0.048 -9.705 -10.205 1.00 96.50 196 ILE A C 1
ATOM 1524 O O . ILE A 1 196 ? 0.112 -9.829 -8.995 1.00 96.50 196 ILE A O 1
ATOM 1528 N N . HIS A 1 197 ? -1.247 -9.833 -10.764 1.00 98.12 197 HIS A N 1
ATOM 1529 C CA . HIS A 1 197 ? -2.489 -10.028 -10.027 1.00 98.12 197 HIS A CA 1
ATOM 1530 C C . HIS A 1 197 ? -2.678 -11.487 -9.613 1.00 98.12 197 HIS A C 1
ATOM 1532 O O . HIS A 1 197 ? -2.121 -12.406 -10.214 1.00 98.12 197 HIS A O 1
ATOM 1538 N N . PHE A 1 198 ? -3.482 -11.694 -8.575 1.00 98.00 198 PHE A N 1
ATOM 1539 C CA . PHE A 1 198 ? -3.765 -13.003 -7.990 1.00 98.00 198 PHE A CA 1
ATOM 1540 C C . PHE A 1 198 ? -5.212 -13.424 -8.278 1.00 98.00 198 PHE A C 1
ATOM 1542 O O . PHE A 1 198 ? -6.061 -12.602 -8.634 1.00 98.00 198 PHE A O 1
ATOM 1549 N N . LYS A 1 199 ? -5.535 -14.711 -8.115 1.00 97.62 199 LYS A N 1
ATOM 1550 C CA . LYS A 1 199 ? -6.938 -15.150 -8.163 1.00 97.62 199 LYS A CA 1
ATOM 1551 C C . LYS A 1 199 ? -7.639 -14.783 -6.854 1.00 97.62 199 LYS A C 1
ATOM 1553 O O . LYS A 1 199 ? -6.997 -14.577 -5.828 1.00 97.62 199 LYS A O 1
ATOM 1558 N N . LYS A 1 200 ? -8.976 -14.759 -6.864 1.00 97.81 200 LYS A N 1
ATOM 1559 C CA . LYS A 1 200 ? -9.802 -14.434 -5.684 1.00 97.81 200 LYS A CA 1
ATOM 1560 C C . LYS A 1 200 ? -9.394 -15.219 -4.427 1.00 97.81 200 LYS A C 1
ATOM 1562 O O . LYS A 1 200 ? -9.217 -14.615 -3.379 1.00 97.81 200 LYS A O 1
ATOM 1567 N N . ARG A 1 201 ? -9.193 -16.539 -4.541 1.00 97.75 201 ARG A N 1
ATOM 1568 C CA . ARG A 1 201 ? -8.775 -17.390 -3.409 1.00 97.75 201 ARG A CA 1
ATOM 1569 C C . ARG A 1 201 ? -7.419 -16.978 -2.823 1.00 97.75 201 ARG A C 1
ATOM 1571 O O . ARG A 1 201 ? -7.257 -16.950 -1.611 1.00 97.75 201 ARG A O 1
ATOM 1578 N N . ASP A 1 202 ? -6.478 -16.603 -3.682 1.00 98.19 202 ASP A N 1
ATOM 1579 C CA . ASP A 1 202 ? -5.117 -16.248 -3.287 1.00 98.19 202 ASP A CA 1
ATOM 1580 C C . ASP A 1 202 ? -5.097 -14.841 -2.662 1.00 98.19 202 ASP A C 1
ATOM 1582 O O . ASP A 1 202 ? -4.414 -14.609 -1.667 1.00 98.19 202 ASP A O 1
ATOM 1586 N N . TYR A 1 203 ? -5.939 -13.921 -3.151 1.00 98.38 203 TYR A N 1
ATOM 1587 C CA . TYR A 1 203 ? -6.188 -12.643 -2.477 1.00 98.38 203 TYR A CA 1
ATOM 1588 C C . TYR A 1 203 ? -6.827 -12.807 -1.095 1.00 98.38 203 TYR A C 1
ATOM 1590 O O . TYR A 1 203 ? -6.475 -12.057 -0.188 1.00 98.38 203 TYR A O 1
ATOM 1598 N N . THR A 1 204 ? -7.730 -13.774 -0.901 1.00 98.06 204 THR A N 1
ATOM 1599 C CA . THR A 1 204 ? -8.253 -14.098 0.435 1.00 98.06 204 THR A CA 1
ATOM 1600 C C . THR A 1 204 ? -7.135 -14.582 1.358 1.00 98.06 204 THR A C 1
ATOM 1602 O O . THR A 1 204 ? -7.033 -14.094 2.483 1.00 98.06 204 THR A O 1
ATOM 1605 N N . THR A 1 205 ? -6.248 -15.464 0.886 1.00 98.38 205 THR A N 1
ATOM 1606 C CA . THR A 1 205 ? -5.083 -15.910 1.666 1.00 98.38 205 THR A CA 1
ATOM 1607 C C . THR A 1 205 ? -4.163 -14.744 2.031 1.00 98.38 205 THR A C 1
ATOM 1609 O O . THR A 1 205 ? -3.815 -14.588 3.201 1.00 98.38 205 THR A O 1
ATOM 1612 N N . TRP A 1 206 ? -3.819 -13.875 1.075 1.00 98.38 206 TRP A N 1
ATOM 1613 C CA . TRP A 1 206 ? -3.021 -12.679 1.357 1.00 98.38 206 TRP A CA 1
ATOM 1614 C C . TRP A 1 206 ? -3.734 -11.742 2.346 1.00 98.38 206 TRP A C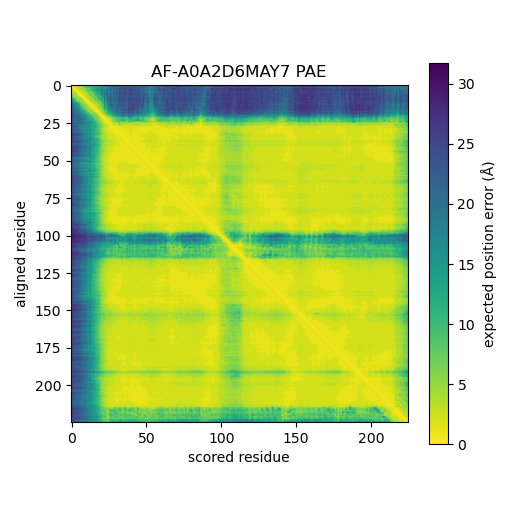 1
ATOM 1616 O O . TRP A 1 206 ? -3.128 -11.316 3.325 1.00 98.38 206 TRP A O 1
ATOM 1626 N N . GLY A 1 207 ? -5.032 -11.489 2.166 1.00 98.06 207 GLY A N 1
ATOM 1627 C CA . GLY A 1 207 ? -5.840 -10.682 3.086 1.00 98.06 207 GLY A CA 1
ATOM 1628 C C . GLY A 1 207 ? -5.874 -11.231 4.511 1.00 98.06 207 GLY A C 1
ATOM 1629 O O . GLY A 1 207 ? -5.802 -10.454 5.456 1.00 98.06 207 GLY A O 1
ATOM 1630 N N . ASN A 1 208 ? -5.927 -12.556 4.685 1.00 97.38 208 ASN A N 1
ATOM 1631 C CA . ASN A 1 208 ? -5.825 -13.191 6.002 1.00 97.38 208 ASN A CA 1
ATOM 1632 C C . ASN A 1 208 ? -4.454 -12.944 6.644 1.00 97.38 208 ASN A C 1
ATOM 1634 O O . ASN A 1 208 ? -4.395 -12.555 7.806 1.00 97.38 208 ASN A O 1
ATOM 1638 N N . ARG A 1 209 ? -3.366 -13.127 5.885 1.00 97.94 209 ARG A N 1
ATOM 1639 C CA . ARG A 1 209 ? -1.998 -12.920 6.388 1.00 97.94 209 ARG A CA 1
ATOM 1640 C C . ARG A 1 209 ? -1.731 -11.455 6.744 1.00 97.94 209 ARG A C 1
ATOM 1642 O O . ARG A 1 209 ? -1.164 -11.176 7.791 1.00 97.94 209 ARG A O 1
ATOM 1649 N N . ALA A 1 210 ? -2.180 -10.523 5.904 1.00 98.19 210 ALA A N 1
ATOM 1650 C CA . ALA A 1 210 ? -2.070 -9.092 6.176 1.00 98.19 210 ALA A CA 1
ATOM 1651 C C . ALA A 1 210 ? -2.896 -8.685 7.405 1.00 98.19 210 ALA A C 1
ATOM 1653 O O . ALA A 1 210 ? -2.414 -7.930 8.239 1.00 98.19 210 ALA A O 1
ATOM 1654 N N . ALA A 1 211 ? -4.117 -9.211 7.548 1.00 96.44 211 ALA A N 1
ATOM 1655 C CA . ALA A 1 211 ? -4.957 -8.923 8.705 1.00 96.44 211 ALA A CA 1
ATOM 1656 C C . ALA A 1 211 ? -4.354 -9.432 10.017 1.00 96.44 211 ALA A C 1
ATOM 1658 O O . ALA A 1 211 ? -4.441 -8.719 11.008 1.00 96.44 211 ALA A O 1
ATOM 1659 N N . ALA A 1 212 ? -3.728 -10.615 10.018 1.00 95.00 212 ALA A N 1
ATOM 1660 C CA . ALA A 1 212 ? -3.019 -11.122 11.192 1.00 95.00 212 ALA A CA 1
ATOM 1661 C C . ALA A 1 212 ? -1.965 -10.111 11.670 1.00 95.00 212 ALA A C 1
ATOM 1663 O O . ALA A 1 212 ? -2.024 -9.680 12.810 1.00 95.00 212 ALA A O 1
ATOM 1664 N N . LEU A 1 213 ? -1.120 -9.610 10.762 1.00 94.88 213 LEU A N 1
ATOM 1665 C CA . LEU A 1 213 ? -0.114 -8.595 11.097 1.00 94.88 213 LEU A CA 1
ATOM 1666 C C . LEU A 1 213 ? -0.728 -7.292 11.627 1.00 94.88 213 LEU A C 1
ATOM 1668 O O . LEU A 1 213 ? -0.224 -6.729 12.591 1.00 94.88 213 LEU A O 1
ATOM 1672 N N . VAL A 1 214 ? -1.832 -6.825 11.032 1.00 93.81 214 VAL A N 1
ATOM 1673 C CA . VAL A 1 214 ? -2.521 -5.615 11.512 1.00 93.81 214 VAL A CA 1
ATOM 1674 C C . VAL A 1 214 ? -3.087 -5.815 12.919 1.00 93.81 214 VAL A C 1
ATOM 1676 O O . VAL A 1 214 ? -2.983 -4.919 13.751 1.00 93.81 214 VAL A O 1
ATOM 1679 N N . PHE A 1 215 ? -3.698 -6.966 13.202 1.00 90.25 215 PHE A N 1
ATOM 1680 C CA . PHE A 1 215 ? -4.294 -7.234 14.511 1.00 90.25 215 PHE A CA 1
ATOM 1681 C C . PHE A 1 215 ? -3.260 -7.581 15.587 1.00 90.25 215 PHE A C 1
ATOM 1683 O O . PHE A 1 215 ? -3.466 -7.216 16.743 1.00 90.25 215 PHE A O 1
ATOM 1690 N N . ASP A 1 216 ? -2.153 -8.223 15.220 1.00 85.12 216 ASP A N 1
ATOM 1691 C CA . ASP A 1 216 ? -1.051 -8.516 16.136 1.00 85.12 216 ASP A CA 1
ATOM 1692 C C . ASP A 1 216 ? -0.361 -7.222 16.590 1.00 85.12 216 ASP A C 1
ATOM 1694 O O . ASP A 1 216 ? -0.112 -7.048 17.783 1.00 85.12 216 ASP A O 1
ATOM 1698 N N . ASP A 1 217 ? -0.138 -6.265 15.680 1.00 77.12 217 ASP A N 1
ATOM 1699 C CA . ASP A 1 217 ? 0.398 -4.944 16.039 1.00 77.12 217 ASP A CA 1
ATOM 1700 C C . ASP A 1 217 ? -0.552 -4.159 16.960 1.00 77.12 217 ASP A C 1
ATOM 1702 O O . ASP A 1 217 ? -0.131 -3.608 17.984 1.00 77.12 217 ASP A O 1
ATOM 1706 N N . VAL A 1 218 ? -1.854 -4.178 16.652 1.00 71.69 218 VAL A N 1
ATOM 1707 C CA . VAL A 1 218 ? -2.903 -3.583 17.499 1.00 71.69 218 VAL A CA 1
ATOM 1708 C C . VAL A 1 218 ? -2.873 -4.178 18.912 1.00 71.69 218 VAL A C 1
ATOM 1710 O O . VAL A 1 218 ? -2.929 -3.467 19.923 1.00 71.69 218 VAL A O 1
ATOM 1713 N N . ALA A 1 219 ? -2.775 -5.506 19.005 1.00 74.38 219 ALA A N 1
ATOM 1714 C CA . ALA A 1 219 ? -2.747 -6.208 20.280 1.00 74.38 219 ALA A CA 1
ATOM 1715 C C . ALA A 1 219 ? -1.482 -5.874 21.084 1.00 74.38 219 ALA A C 1
ATOM 1717 O O . ALA A 1 219 ? -1.585 -5.580 22.278 1.00 74.38 219 ALA A O 1
ATOM 1718 N N . ALA A 1 220 ? -0.314 -5.861 20.435 1.00 71.62 220 ALA A N 1
ATOM 1719 C CA . ALA A 1 220 ? 0.964 -5.569 21.076 1.00 71.62 220 ALA A CA 1
ATOM 1720 C C . ALA A 1 220 ? 0.994 -4.162 21.690 1.00 71.62 220 ALA A C 1
ATOM 1722 O O . ALA A 1 220 ? 1.424 -3.994 22.829 1.00 71.62 220 ALA A O 1
ATOM 1723 N N . LYS A 1 221 ? 0.467 -3.156 20.983 1.00 73.00 221 LYS A N 1
ATOM 1724 C CA . LYS A 1 221 ? 0.452 -1.768 21.477 1.00 73.00 221 LYS A CA 1
ATOM 1725 C C . LYS A 1 221 ? -0.518 -1.535 22.620 1.00 73.00 221 LYS A C 1
ATOM 1727 O O . LYS A 1 221 ? -0.242 -0.712 23.486 1.00 73.00 221 LYS A O 1
ATOM 1732 N N . THR A 1 222 ? -1.623 -2.275 22.640 1.00 67.38 222 THR A N 1
ATOM 1733 C CA . THR A 1 222 ? -2.591 -2.223 23.743 1.00 67.38 222 THR A CA 1
ATOM 1734 C C . THR A 1 222 ? -1.994 -2.770 25.044 1.00 67.38 222 THR A C 1
ATOM 1736 O O . THR A 1 222 ? -2.394 -2.350 26.120 1.00 67.38 222 THR A O 1
ATOM 1739 N N . ALA A 1 223 ? -1.032 -3.695 24.970 1.00 65.94 223 ALA A N 1
ATOM 1740 C CA . ALA A 1 223 ? -0.374 -4.238 26.160 1.00 65.94 223 ALA A CA 1
ATOM 1741 C C . ALA A 1 223 ? 0.641 -3.268 26.795 1.00 65.94 223 ALA A C 1
ATOM 1743 O O . ALA A 1 223 ? 1.029 -3.463 27.944 1.00 65.94 223 ALA A O 1
ATOM 1744 N N . THR A 1 224 ? 1.088 -2.251 26.053 1.00 65.31 224 THR A N 1
ATOM 1745 C CA . THR A 1 224 ? 2.142 -1.314 26.482 1.00 65.31 224 THR A CA 1
ATOM 1746 C C . THR A 1 224 ? 1.637 0.073 26.884 1.00 65.31 224 THR A C 1
ATOM 1748 O O . THR A 1 224 ? 2.439 0.889 27.331 1.00 65.31 224 THR A O 1
ATOM 1751 N N . SER A 1 225 ? 0.347 0.356 26.684 1.00 56.12 225 SER A N 1
ATOM 1752 C CA . SER A 1 225 ? -0.315 1.629 27.015 1.00 56.12 225 SER A CA 1
ATOM 1753 C C . SER A 1 225 ? -1.173 1.503 28.263 1.00 56.12 225 SER A C 1
ATOM 1755 O O . SER A 1 225 ? -1.110 2.417 29.108 1.00 56.12 225 SER A O 1
#

Mean predicted aligned error: 6.32 Å

Foldseek 3Di:
DDDDDDCPDPDPPVVPPPVPLPPQPWQEEEEEEAPQQPDCLHLVVLQCVVCVVSNHNYHYQYYHLDALLCCVLVVSLVVRLLVGLTQEYEYEHAQSCLCQLPVNFHAASVGHTDPDNVVSLVRLLVSLLVSLVSNVVSVHNAAEYEAAAFFDDPCNVSVVSRVVSLVSCCVRQVVSVHHYDYNNVLCVPFDAPHRGHGDSVSSNSSSVVVNVVVVVVSVVVVVVD

Sequence (225 aa):
MKFNAIYIGMGVAALLFAFTKRKPQYGRAMLVGDSHSSRPWAVGGQLAKKLSDAGIPTHTEAHGGMNTAWFLRSGTLAKGLSKSRPELLVVIMGTNDSRMGMHDPAYDLAGNRLRSFKKRRASYRANLAKFVQKAKDAGVKHIIWFGPSKMSGKKAFLMEPALRVERWQQEVLKPLGVEWHSSMELTKDLPNSDGIHFKKRDYTTWGNRAAALVFDDVAAKTATS

Radius of gyration: 21.06 Å; Cα contacts (8 Å, |Δi|>4): 376; chains: 1; bounding box: 44×72×59 Å

Nearest PDB structures (foldseek):
  3bzw-assembly3_F  TM=6.854E-01  e=9.716E-07  Bacteroides thetaiotaomicron VPI-5482
  8t8m-assembly1_B  TM=4.688E-01  e=5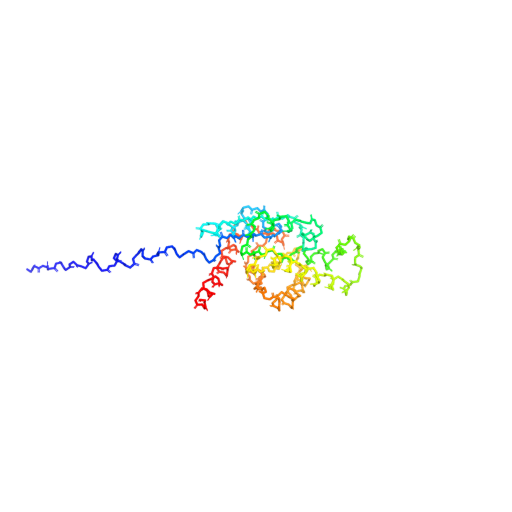.027E-01  Homo sapiens
  8tao-assembly1_A  TM=5.290E-01  e=1.645E+00  Homo sapiens
  4yhs-assembly1_A  TM=2.875E-01  e=2.619E-01  Bradyrhizobium sp. BTAi1
  6n50-assembly3_C  TM=4.556E-01  e=7.236E+00  Homo sapiens